Protein AF-A0A350WY41-F1 (afdb_monomer)

Sequence (357 aa):
MHIKSSTLFRHMIQLLTIIFLLLACFCLLILLLPNTQNLSAAIINQIFTLPLLSNLFIATLSLLELYSITKLMTLLFGLILIFLASHFLLTIALEKIPPYKKLMYHGVLNVLLWGCLVIFIPATTYLGYLSSLFMQQAITIQHPNYLDVIDTILVNMSHPKIGATIAFSVMLEDIRQNPEYVAALDDSTIKPYTDTLNKLMSLKKGVLNKEEHYLRNVLNRAPATLDEMLTRLNEGWLLMSPVSAAYHMYGKDGEYNVKFVSTDGHFEAVYNKDGRLVTEEVDAINMATYNFASPYQDKSGHETYDITPYKTWGNTPTASSKSLVETTLNIAKFYGNNEAKARYDELQEVVFSHQKK

Mean predicted aligned error: 14.26 Å

Solvent-accessible surface area (backbone atoms only — not comparable to full-atom values): 19429 Å² total; per-residue (Å²): 142,89,85,67,70,72,61,54,52,51,51,51,52,53,49,53,51,51,52,50,51,49,52,51,51,48,54,52,52,52,72,68,43,89,90,34,82,76,57,53,58,58,53,52,56,54,62,76,64,39,68,67,57,55,51,50,50,49,57,54,52,68,74,48,60,83,80,39,58,66,53,49,49,50,48,52,50,50,51,50,51,51,50,53,52,50,50,52,54,48,54,60,58,42,69,79,45,64,70,82,57,39,56,56,53,51,53,55,52,49,51,53,52,51,51,49,52,66,54,50,59,55,48,56,55,48,50,52,51,49,52,52,53,56,47,58,74,74,56,47,85,86,39,94,58,37,67,59,51,43,52,47,45,34,69,74,32,97,45,57,43,57,15,16,46,50,37,43,51,52,54,51,50,43,42,70,78,35,46,67,60,60,59,66,49,50,78,83,58,42,48,63,52,49,55,51,50,32,52,24,53,66,51,35,72,66,86,78,52,75,71,67,53,48,49,25,59,57,69,34,60,63,59,67,30,46,70,54,41,67,74,42,40,90,76,39,49,38,84,51,54,68,75,79,28,18,77,32,17,66,77,84,68,12,48,41,37,46,29,35,32,29,75,79,33,30,33,27,36,24,23,38,76,86,32,41,47,31,36,66,90,74,37,34,64,34,32,49,44,31,33,68,25,18,67,82,85,32,52,69,46,16,46,61,64,40,48,49,49,30,57,71,48,22,70,36,98,82,25,70,44,69,57,74,69,57,32,55,50,25,42,50,50,25,77,70,31,67,65,42,45,52,53,50,53,54,50,49,53,54,54,54,58,59,75,74,110

Foldseek 3Di:
DDDDPVPVVVVVVVVVVVVVVVVVVVLVVLVPDPPCPPVSVVVVVVVVPDPVVVVVVVVVVVVCPPVPPVVVVVVVVVVVVVLVVVLVVVLVVLVVPDPVVSVVVVVVSVVVVVVVVVVVVVVVVVVVVVVLVVVLVPAALPDPCNVVVLVVLCVPDPQNLVSLVSSLVSLLVRCVVCLVVLLPDDPVSLVSVLVSNLVSLVSNPDADDLSSQLSQLSSADDDFFQVVNLVCLVVFKDWDDLLVLLQQQDDPQSLLKTKIAGNQQFHIFIAGNVRGTDHCVNPQRNHTGGASHHCVPCVPSRCRRPVVSCQVCNNDVPHHRDDPVSSVVSSVVNVVDPVSVVVVVVVVVSSVVVVVD

Radius of gyration: 30.56 Å; Cα contacts (8 Å, |Δi|>4): 336; chains: 1; bounding box: 67×52×93 Å

Structure (mmCIF, N/CA/C/O backbone):
da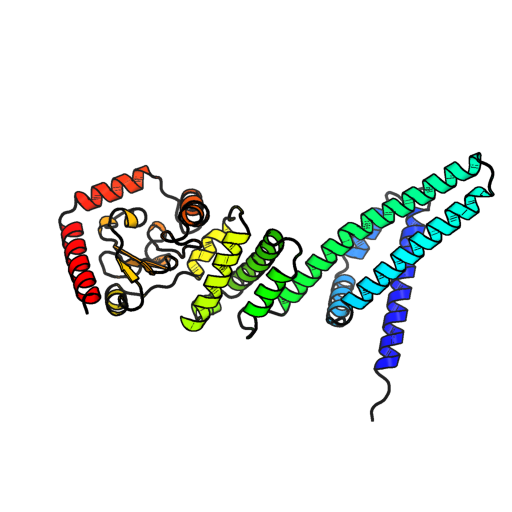ta_AF-A0A350WY41-F1
#
_entry.id   AF-A0A350WY41-F1
#
loop_
_atom_site.group_PDB
_atom_site.id
_atom_site.type_symbol
_atom_site.label_atom_id
_atom_site.label_alt_id
_atom_site.label_comp_id
_atom_site.label_asym_id
_atom_site.label_entity_id
_atom_site.label_seq_id
_atom_site.pdbx_PDB_ins_code
_atom_site.Cartn_x
_atom_site.Cartn_y
_atom_site.Cartn_z
_atom_site.occupancy
_atom_site.B_iso_or_equiv
_atom_site.auth_seq_id
_atom_site.auth_comp_id
_atom_site.auth_asym_id
_atom_site.auth_atom_id
_atom_site.pdbx_PDB_model_num
ATOM 1 N N . MET A 1 1 ? 42.590 -35.658 -20.660 1.00 37.59 1 MET A N 1
ATOM 2 C CA . MET A 1 1 ? 42.435 -35.664 -22.131 1.00 37.59 1 MET A CA 1
ATOM 3 C C . MET A 1 1 ? 41.686 -34.389 -22.521 1.00 37.59 1 MET A C 1
ATOM 5 O O . MET A 1 1 ? 40.469 -34.379 -22.558 1.00 37.59 1 MET A O 1
ATOM 9 N N . HIS A 1 2 ? 42.413 -33.277 -22.671 1.00 45.31 2 HIS A N 1
ATOM 10 C CA . HIS A 1 2 ? 41.875 -31.918 -22.836 1.00 45.31 2 HIS A CA 1
ATOM 11 C C . HIS A 1 2 ? 42.412 -31.319 -24.140 1.00 45.31 2 HIS A C 1
ATOM 13 O O . HIS A 1 2 ? 43.444 -30.663 -24.117 1.00 45.31 2 HIS A O 1
ATOM 19 N N . ILE A 1 3 ? 41.748 -31.549 -25.278 1.00 42.88 3 ILE A N 1
ATOM 20 C CA . ILE A 1 3 ? 41.917 -30.722 -26.488 1.00 42.88 3 ILE A CA 1
ATOM 21 C C . ILE A 1 3 ? 40.586 -30.714 -27.273 1.00 42.88 3 ILE A C 1
ATOM 23 O O . ILE A 1 3 ? 39.998 -31.774 -27.465 1.00 42.88 3 ILE A O 1
ATOM 27 N N . LYS A 1 4 ? 40.199 -29.527 -27.785 1.00 37.78 4 LYS A N 1
ATOM 28 C CA . LYS A 1 4 ? 39.415 -29.242 -29.023 1.00 37.78 4 LYS A CA 1
ATOM 29 C C . LYS A 1 4 ? 38.043 -28.536 -28.941 1.00 37.78 4 LYS A C 1
ATOM 31 O O . LYS A 1 4 ? 37.483 -28.285 -30.004 1.00 37.78 4 LYS A O 1
ATOM 36 N N . SER A 1 5 ? 37.520 -28.090 -27.793 1.00 49.78 5 SER A N 1
ATOM 37 C CA . SER A 1 5 ? 36.237 -27.340 -27.812 1.00 49.78 5 SER A CA 1
ATOM 38 C C . SER A 1 5 ? 36.362 -25.902 -28.354 1.00 49.78 5 SER A C 1
ATOM 40 O O . SER A 1 5 ? 35.476 -25.430 -29.063 1.00 49.78 5 SER A O 1
ATOM 42 N N . SER A 1 6 ? 37.486 -25.211 -28.118 1.00 51.41 6 SER A N 1
ATOM 43 C CA . SER A 1 6 ? 37.628 -23.784 -28.471 1.00 51.41 6 SER A CA 1
ATOM 44 C C . SER A 1 6 ? 37.837 -23.512 -29.965 1.00 51.41 6 SER A C 1
ATOM 46 O O . SER A 1 6 ? 37.481 -22.441 -30.461 1.00 51.41 6 SER A O 1
ATOM 48 N N . THR A 1 7 ? 38.406 -24.469 -30.701 1.00 53.66 7 THR A N 1
ATOM 49 C CA . THR A 1 7 ? 38.596 -24.354 -32.152 1.00 53.66 7 THR A CA 1
ATOM 50 C C . THR A 1 7 ? 37.287 -24.632 -32.878 1.00 53.66 7 THR A C 1
ATOM 52 O O . THR A 1 7 ? 36.913 -23.856 -33.750 1.00 53.66 7 THR A O 1
ATOM 55 N N . LEU A 1 8 ? 36.552 -25.676 -32.480 1.00 49.31 8 LEU A N 1
ATOM 56 C CA . LEU A 1 8 ? 35.248 -26.009 -33.059 1.00 49.31 8 LEU A CA 1
ATOM 57 C C . LEU A 1 8 ? 34.236 -24.870 -32.850 1.00 49.31 8 LEU A C 1
ATOM 59 O O . LEU A 1 8 ? 33.565 -24.461 -33.793 1.00 49.31 8 LEU A O 1
ATOM 63 N N . PHE A 1 9 ? 34.221 -24.281 -31.652 1.00 55.28 9 PHE A N 1
ATOM 64 C CA . PHE A 1 9 ? 33.382 -23.128 -31.323 1.00 55.28 9 PHE A CA 1
ATOM 65 C C . PHE A 1 9 ? 33.689 -21.898 -32.197 1.00 55.28 9 PHE A C 1
ATOM 67 O O . PHE A 1 9 ? 32.780 -21.244 -32.705 1.00 55.28 9 PHE A O 1
ATOM 74 N N . ARG A 1 10 ? 34.975 -21.619 -32.459 1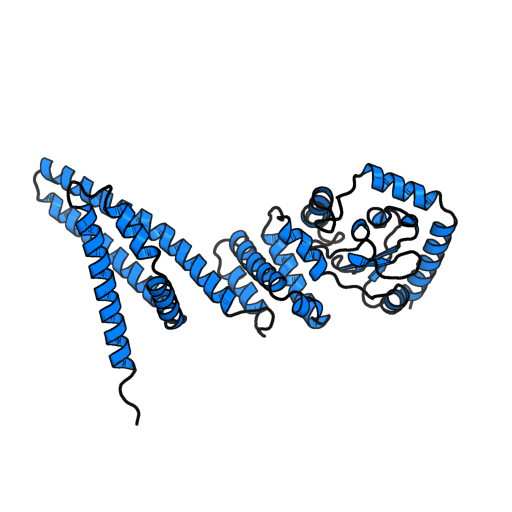.00 56.56 10 ARG A N 1
ATOM 75 C CA . ARG A 1 10 ? 35.394 -20.525 -33.354 1.00 56.56 10 ARG A CA 1
ATOM 76 C C . ARG A 1 10 ? 34.910 -20.724 -34.791 1.00 56.56 10 ARG A C 1
ATOM 78 O O . ARG A 1 10 ? 34.429 -19.772 -35.400 1.00 56.56 10 ARG A O 1
ATOM 85 N N . HIS A 1 11 ? 35.005 -21.949 -35.306 1.00 56.88 11 HIS A N 1
ATOM 86 C CA . HIS A 1 11 ? 34.537 -22.273 -36.655 1.00 56.88 11 HIS A CA 1
ATOM 87 C C . HIS A 1 11 ? 33.007 -22.219 -36.751 1.00 56.88 11 HIS A C 1
ATOM 89 O O . HIS A 1 11 ? 32.487 -21.749 -37.757 1.00 56.88 11 HIS A O 1
ATOM 95 N N . MET A 1 12 ? 32.280 -22.607 -35.695 1.00 56.84 12 MET A N 1
ATOM 96 C CA . MET A 1 12 ? 30.822 -22.447 -35.632 1.00 56.84 12 MET A CA 1
ATOM 97 C C . MET A 1 12 ? 30.391 -20.978 -35.694 1.00 56.84 12 MET A C 1
ATOM 99 O O . MET A 1 12 ? 29.490 -20.646 -36.459 1.00 56.84 12 MET A O 1
ATOM 103 N N . ILE A 1 13 ? 31.052 -20.085 -34.948 1.00 59.22 13 ILE A N 1
ATOM 104 C CA . ILE A 1 13 ? 30.743 -18.646 -34.990 1.00 59.22 13 ILE A CA 1
ATOM 105 C C . ILE A 1 13 ? 31.054 -18.053 -36.367 1.00 59.22 13 ILE A C 1
ATOM 107 O O . ILE A 1 13 ? 30.258 -17.280 -36.903 1.00 59.22 13 ILE A O 1
ATOM 111 N N . GLN A 1 14 ? 32.184 -18.429 -36.970 1.00 63.19 14 GLN A N 1
ATOM 112 C CA . GLN A 1 14 ? 32.525 -17.997 -38.327 1.00 63.19 14 GLN A CA 1
ATOM 113 C C . GLN A 1 14 ? 31.489 -18.481 -39.348 1.00 63.19 14 GLN A C 1
ATOM 115 O O . GLN A 1 14 ? 31.043 -17.693 -40.178 1.00 63.19 14 GLN A O 1
ATOM 120 N N . LEU A 1 15 ? 31.045 -19.736 -39.245 1.00 61.50 15 LEU A N 1
ATOM 121 C CA . LEU A 1 15 ? 30.029 -20.306 -40.125 1.00 61.50 15 LEU A CA 1
ATOM 122 C C . LEU A 1 15 ? 28.677 -19.592 -39.977 1.00 61.50 15 LEU A C 1
ATOM 124 O O . LEU A 1 15 ? 28.080 -19.216 -40.982 1.00 61.50 15 LEU A O 1
ATOM 128 N N . LEU A 1 16 ? 28.226 -19.334 -38.746 1.00 65.06 16 LEU A N 1
ATOM 129 C CA . LEU A 1 16 ? 26.984 -18.597 -38.478 1.00 65.06 16 LEU A CA 1
ATOM 130 C C . LEU A 1 16 ? 27.042 -17.154 -38.999 1.00 65.06 16 LEU A C 1
ATOM 132 O O . LEU A 1 16 ? 26.074 -16.668 -39.577 1.00 65.06 16 LEU A O 1
ATOM 136 N N . THR A 1 17 ? 28.195 -16.494 -38.867 1.00 67.56 17 THR A N 1
ATOM 137 C CA . THR A 1 17 ? 28.412 -15.133 -39.386 1.00 67.56 17 THR A CA 1
ATOM 138 C C . THR A 1 17 ? 28.352 -15.104 -40.915 1.00 67.56 17 THR A C 1
ATOM 140 O O . THR A 1 17 ? 27.724 -14.218 -41.492 1.00 67.56 17 THR A O 1
ATOM 143 N N . ILE A 1 18 ? 28.954 -16.096 -41.582 1.00 70.25 18 ILE A N 1
ATOM 144 C CA . ILE A 1 18 ? 28.893 -16.247 -43.042 1.00 70.25 18 ILE A CA 1
ATOM 145 C C . ILE A 1 18 ? 27.453 -16.509 -43.493 1.00 70.25 18 ILE A C 1
ATOM 147 O O . ILE A 1 18 ? 26.991 -15.865 -44.429 1.00 70.25 18 ILE A O 1
ATOM 151 N N . ILE A 1 19 ? 26.719 -17.392 -42.808 1.00 70.69 19 ILE A N 1
ATOM 152 C CA . ILE A 1 19 ? 25.307 -17.678 -43.110 1.00 70.69 19 ILE A CA 1
ATOM 153 C C . ILE A 1 19 ? 24.461 -16.404 -42.993 1.00 70.69 19 ILE A C 1
ATOM 155 O O . ILE A 1 19 ? 23.664 -16.118 -43.884 1.00 70.69 19 ILE A O 1
ATOM 159 N N . PHE A 1 20 ? 24.674 -15.601 -41.948 1.00 71.88 20 PHE A N 1
ATOM 160 C CA . PHE A 1 20 ? 23.935 -14.356 -41.737 1.00 71.88 20 PHE A CA 1
ATOM 161 C C . PHE A 1 20 ? 24.254 -13.294 -42.800 1.00 71.88 20 PHE A C 1
ATOM 163 O O . PHE A 1 20 ? 23.347 -12.646 -43.319 1.00 71.88 20 PHE A O 1
ATOM 170 N N . LEU A 1 21 ? 25.528 -13.155 -43.187 1.00 71.25 21 LEU A N 1
ATOM 171 C CA . LEU A 1 21 ? 25.949 -12.272 -44.281 1.00 71.25 21 LEU A CA 1
ATOM 172 C C . LEU A 1 21 ? 25.383 -12.722 -45.632 1.00 71.25 21 LEU A C 1
ATOM 174 O O . LEU A 1 21 ? 24.944 -11.885 -46.415 1.00 71.25 21 LEU A O 1
ATOM 178 N N . LEU A 1 22 ? 25.342 -14.030 -45.899 1.00 68.56 22 LEU A N 1
ATOM 179 C CA . LEU A 1 22 ? 24.747 -14.578 -47.118 1.00 68.56 22 LEU A CA 1
ATOM 180 C C . LEU A 1 22 ? 23.232 -14.349 -47.163 1.00 68.56 22 LEU A C 1
ATOM 182 O O . LEU A 1 22 ? 22.723 -13.955 -48.207 1.00 68.56 22 LEU A O 1
ATOM 186 N N . LEU A 1 23 ? 22.526 -14.514 -46.040 1.00 70.50 23 LEU A N 1
ATOM 187 C CA . LEU A 1 23 ? 21.100 -14.191 -45.913 1.00 70.50 23 LEU A CA 1
ATOM 188 C C . LEU A 1 23 ? 20.833 -12.695 -46.116 1.00 70.50 23 LEU A C 1
ATOM 190 O O . LEU A 1 23 ? 19.924 -12.337 -46.860 1.00 70.50 23 LEU A O 1
ATOM 194 N N . ALA A 1 24 ? 21.650 -11.821 -45.526 1.00 67.44 24 ALA A N 1
ATOM 195 C CA . ALA A 1 24 ? 21.534 -10.376 -45.708 1.00 67.44 24 ALA A CA 1
ATOM 196 C C . ALA A 1 24 ? 21.788 -9.962 -47.166 1.00 67.44 24 ALA A C 1
ATOM 198 O O . ALA A 1 24 ? 20.997 -9.212 -47.737 1.00 67.44 24 ALA A O 1
ATOM 199 N N . CYS A 1 25 ? 22.839 -10.500 -47.796 1.00 69.44 25 CYS A N 1
ATOM 200 C CA . CYS A 1 25 ? 23.128 -10.288 -49.214 1.00 69.44 25 CYS A CA 1
ATOM 201 C C . CYS A 1 25 ? 22.010 -10.823 -50.113 1.00 69.44 25 CYS A C 1
ATOM 203 O O . CYS A 1 25 ? 21.648 -10.158 -51.077 1.00 69.44 25 CYS A O 1
ATOM 205 N N . PHE A 1 26 ? 21.435 -11.986 -49.796 1.00 67.44 26 PHE A N 1
ATOM 206 C CA . PHE A 1 26 ? 20.325 -12.577 -50.543 1.00 67.44 26 PHE A CA 1
ATOM 207 C C . PHE A 1 26 ? 19.048 -11.732 -50.437 1.00 67.44 26 PHE A C 1
ATOM 209 O O . PHE A 1 26 ? 18.421 -11.446 -51.455 1.00 67.44 26 PHE A O 1
ATOM 216 N N . CYS A 1 27 ? 18.709 -11.240 -49.241 1.00 63.53 27 CYS A N 1
ATOM 217 C CA . CYS A 1 27 ? 17.614 -10.289 -49.042 1.00 63.53 27 CYS A CA 1
ATOM 218 C C . CYS A 1 27 ? 17.848 -8.984 -49.818 1.00 63.53 27 CYS A C 1
ATOM 220 O O . CYS A 1 27 ? 16.929 -8.483 -50.463 1.00 63.53 27 CYS A O 1
ATOM 222 N N . LEU A 1 28 ? 19.081 -8.463 -49.816 1.00 65.88 28 LEU A N 1
ATOM 223 C CA . LEU A 1 28 ? 19.445 -7.281 -50.600 1.00 65.88 28 LEU A CA 1
ATOM 224 C C . LEU A 1 28 ? 19.303 -7.540 -52.108 1.00 65.88 28 LEU A C 1
ATOM 226 O O . LEU A 1 28 ? 18.794 -6.691 -52.832 1.00 65.88 28 LEU A O 1
ATOM 230 N N . LEU A 1 29 ? 19.704 -8.726 -52.579 1.00 62.75 29 LEU A N 1
ATOM 231 C CA . LEU A 1 29 ? 19.589 -9.131 -53.980 1.00 62.75 29 LEU A CA 1
ATOM 232 C C . LEU A 1 29 ? 18.120 -9.229 -54.420 1.00 62.75 29 LEU A C 1
ATOM 234 O O . LEU A 1 29 ? 17.776 -8.766 -55.502 1.00 62.75 29 LEU A O 1
ATOM 238 N N . ILE A 1 30 ? 17.246 -9.775 -53.564 1.00 60.31 30 ILE A N 1
ATOM 239 C CA . ILE A 1 30 ? 15.796 -9.855 -53.806 1.00 60.31 30 ILE A CA 1
ATOM 240 C C . ILE A 1 30 ? 15.175 -8.459 -53.924 1.00 60.31 30 ILE A C 1
ATOM 242 O O . ILE A 1 30 ? 14.296 -8.260 -54.762 1.00 60.31 30 ILE A O 1
ATOM 246 N N . LEU A 1 31 ? 15.640 -7.495 -53.122 1.00 54.12 31 LEU A N 1
ATOM 247 C CA . LEU A 1 31 ? 15.176 -6.102 -53.154 1.00 54.12 31 LEU A CA 1
ATOM 248 C C . LEU A 1 31 ? 15.663 -5.324 -54.388 1.00 54.12 31 LEU A C 1
ATOM 250 O O . LEU A 1 31 ? 15.046 -4.328 -54.758 1.00 54.12 31 LEU A O 1
ATOM 254 N N . LEU A 1 32 ? 16.751 -5.770 -55.023 1.00 56.31 32 LEU A N 1
ATOM 255 C CA . LEU A 1 32 ? 17.328 -5.146 -56.218 1.00 56.31 32 LEU A CA 1
ATOM 256 C C . LEU A 1 32 ? 16.749 -5.693 -57.535 1.00 56.31 32 LEU A C 1
ATOM 258 O O . LEU A 1 32 ? 17.031 -5.134 -58.597 1.00 56.31 32 LEU A O 1
ATOM 262 N N . LEU A 1 33 ? 15.938 -6.756 -57.496 1.00 55.38 33 LEU A N 1
ATOM 263 C CA . LEU A 1 33 ? 15.267 -7.287 -58.682 1.00 55.38 33 LEU A CA 1
ATOM 264 C C . LEU A 1 33 ? 14.010 -6.456 -59.017 1.00 55.38 33 LEU A C 1
ATOM 266 O O . LEU A 1 33 ? 13.130 -6.297 -58.167 1.00 55.38 33 LEU A O 1
ATOM 270 N N . PRO A 1 34 ? 13.862 -5.948 -60.254 1.00 39.88 34 PRO A N 1
ATOM 271 C CA . PRO A 1 34 ? 12.640 -5.268 -60.663 1.00 39.88 34 PRO A CA 1
ATOM 272 C C . PRO A 1 34 ? 11.483 -6.284 -60.705 1.00 39.88 34 PRO A C 1
ATOM 274 O O . PRO A 1 34 ? 11.638 -7.342 -61.307 1.00 39.88 34 PRO A O 1
ATOM 277 N N . ASN A 1 35 ? 10.336 -5.946 -60.096 1.00 50.25 35 ASN A N 1
ATOM 278 C CA . ASN A 1 35 ? 9.088 -6.736 -59.947 1.00 50.25 35 ASN A CA 1
ATOM 279 C C . ASN A 1 35 ? 8.907 -7.668 -58.722 1.00 50.25 35 ASN A C 1
ATOM 281 O O . ASN A 1 35 ? 7.959 -8.451 -58.708 1.00 50.25 35 ASN A O 1
ATOM 285 N N . THR A 1 36 ? 9.692 -7.565 -57.643 1.00 45.31 36 THR A N 1
ATOM 286 C CA . THR A 1 36 ? 9.531 -8.452 -56.458 1.00 45.31 36 THR A CA 1
ATOM 287 C C . THR A 1 36 ? 8.853 -7.829 -55.229 1.00 45.31 36 THR A C 1
ATOM 289 O O . THR A 1 36 ? 8.710 -8.520 -54.220 1.00 45.31 36 THR A O 1
ATOM 292 N N . GLN A 1 37 ? 8.376 -6.578 -55.280 1.00 52.53 37 GLN A N 1
ATOM 293 C CA . GLN A 1 37 ? 7.850 -5.874 -54.090 1.00 52.53 37 GLN A CA 1
ATOM 294 C C . GLN A 1 37 ? 6.689 -6.598 -53.374 1.00 52.53 37 GLN A C 1
ATOM 296 O O . GLN A 1 37 ? 6.572 -6.491 -52.158 1.00 52.53 37 GLN A O 1
ATOM 301 N N . ASN A 1 38 ? 5.886 -7.393 -54.092 1.00 51.31 38 ASN A N 1
ATOM 302 C CA . ASN A 1 38 ? 4.806 -8.191 -53.492 1.00 51.31 38 ASN A CA 1
ATOM 303 C C . ASN A 1 38 ? 5.249 -9.602 -53.053 1.00 51.31 38 ASN A C 1
ATOM 305 O O . ASN A 1 38 ? 4.593 -10.219 -52.218 1.00 51.31 38 ASN A O 1
ATOM 309 N N . LEU A 1 39 ? 6.363 -10.118 -53.587 1.00 47.53 39 LEU A N 1
ATOM 310 C CA . LEU A 1 39 ? 6.884 -11.455 -53.276 1.00 47.53 39 LEU A CA 1
ATOM 311 C C . LEU A 1 39 ? 7.808 -11.437 -52.044 1.00 47.53 39 LEU A C 1
ATOM 313 O O . LEU A 1 39 ? 7.845 -12.400 -51.280 1.00 47.53 39 LEU A O 1
ATOM 317 N N . SER A 1 40 ? 8.514 -10.325 -51.807 1.00 54.09 40 SER A N 1
ATOM 318 C CA . SER A 1 40 ? 9.427 -10.162 -50.668 1.00 54.09 40 SER A CA 1
ATOM 319 C C . SER A 1 40 ? 8.697 -10.157 -49.320 1.00 54.09 40 SER A C 1
ATOM 321 O O . SER A 1 40 ? 9.147 -10.816 -48.386 1.00 54.09 40 SER A O 1
ATOM 323 N N . ALA A 1 41 ? 7.537 -9.502 -49.218 1.00 51.50 41 ALA A N 1
ATOM 324 C CA . ALA A 1 41 ? 6.773 -9.421 -47.971 1.00 51.50 41 ALA A CA 1
ATOM 325 C C . ALA A 1 41 ? 6.219 -10.785 -47.508 1.00 51.50 41 ALA A C 1
ATOM 327 O O . ALA A 1 41 ? 6.271 -11.102 -46.321 1.00 51.50 41 ALA A O 1
ATOM 328 N N . ALA A 1 42 ? 5.737 -11.620 -48.436 1.00 51.19 42 ALA A N 1
ATOM 329 C CA . ALA A 1 42 ? 5.176 -12.938 -48.122 1.00 51.19 42 ALA A CA 1
ATOM 330 C C . ALA A 1 42 ? 6.250 -13.954 -47.691 1.00 51.19 42 ALA A C 1
ATOM 332 O O . ALA A 1 42 ? 6.043 -14.717 -46.747 1.00 51.19 42 ALA A O 1
ATOM 333 N N . ILE A 1 43 ? 7.419 -13.925 -48.341 1.00 53.25 43 ILE A N 1
ATOM 334 C CA . ILE A 1 43 ? 8.552 -14.803 -48.015 1.00 53.25 43 ILE A CA 1
ATOM 335 C C . ILE A 1 43 ? 9.180 -14.404 -46.673 1.00 53.25 43 ILE A C 1
ATOM 337 O O . ILE A 1 43 ? 9.470 -15.273 -45.853 1.00 53.25 43 ILE A O 1
ATOM 341 N N . ILE A 1 44 ? 9.325 -13.101 -46.400 1.00 51.66 44 ILE A N 1
ATOM 342 C CA . ILE A 1 44 ? 9.818 -12.605 -45.105 1.00 51.66 44 ILE A CA 1
ATOM 343 C C . ILE A 1 44 ? 8.886 -13.064 -43.971 1.00 51.66 44 ILE A C 1
ATOM 345 O O . ILE A 1 44 ? 9.362 -13.608 -42.977 1.00 51.66 44 ILE A O 1
ATOM 349 N N . ASN A 1 45 ? 7.564 -12.958 -44.137 1.00 49.12 45 ASN A N 1
ATOM 350 C CA . ASN A 1 45 ? 6.615 -13.399 -43.108 1.00 49.12 45 ASN A CA 1
ATOM 351 C C . ASN A 1 45 ? 6.640 -14.921 -42.857 1.00 49.12 45 ASN A C 1
ATOM 353 O O . ASN A 1 45 ? 6.465 -15.357 -41.721 1.00 49.12 45 ASN A O 1
ATOM 357 N N . GLN A 1 46 ? 6.895 -15.748 -43.878 1.00 52.06 46 GLN A N 1
ATOM 358 C CA . GLN A 1 46 ? 7.019 -17.203 -43.703 1.00 52.06 46 GLN A CA 1
ATOM 359 C C . GLN A 1 46 ? 8.342 -17.630 -43.050 1.00 52.06 46 GLN A C 1
ATOM 361 O O . GLN A 1 46 ? 8.364 -18.581 -42.272 1.00 52.06 46 GLN A O 1
ATOM 366 N N . ILE A 1 47 ? 9.444 -16.927 -43.321 1.00 49.91 47 ILE A N 1
ATOM 367 C CA . ILE A 1 47 ? 10.752 -17.246 -42.729 1.00 49.91 47 ILE A CA 1
ATOM 368 C C . ILE A 1 47 ? 10.773 -16.924 -41.225 1.00 49.91 47 ILE A C 1
ATOM 370 O O . ILE A 1 47 ? 11.337 -17.690 -40.445 1.00 49.91 47 ILE A O 1
ATOM 374 N N . PHE A 1 48 ? 10.115 -15.840 -40.798 1.00 46.75 48 PHE A N 1
ATOM 375 C CA . PHE A 1 48 ? 10.069 -15.422 -39.389 1.00 46.75 48 PHE A CA 1
ATOM 376 C C . PHE A 1 48 ? 8.996 -16.126 -38.538 1.00 46.75 48 PHE A C 1
ATOM 378 O O . PHE A 1 48 ? 8.998 -15.970 -37.320 1.00 46.75 48 PHE A O 1
ATOM 385 N N . THR A 1 49 ? 8.108 -16.925 -39.140 1.00 46.34 49 THR A N 1
ATOM 386 C CA . THR A 1 49 ? 7.051 -17.671 -38.422 1.00 46.34 49 THR A CA 1
ATOM 387 C C . THR A 1 49 ? 7.384 -19.148 -38.188 1.00 46.34 49 THR A C 1
ATOM 389 O O . THR A 1 49 ? 6.593 -19.860 -37.573 1.00 46.34 49 THR A O 1
ATOM 392 N N . LEU A 1 50 ? 8.556 -19.626 -38.627 1.00 43.38 50 LEU A N 1
ATOM 393 C CA . LEU A 1 50 ? 8.996 -21.007 -38.416 1.00 43.38 50 LEU A CA 1
ATOM 394 C C . LEU A 1 50 ? 9.494 -21.223 -36.968 1.00 43.38 50 LEU A C 1
ATOM 396 O O . LEU A 1 50 ? 10.556 -20.705 -36.611 1.00 43.38 50 LEU A O 1
ATOM 400 N N . PRO A 1 51 ? 8.819 -22.061 -36.150 1.00 46.28 51 PRO A N 1
ATOM 401 C CA . PRO A 1 51 ? 9.170 -22.287 -34.739 1.00 46.28 51 PRO A CA 1
ATOM 402 C C . PRO A 1 51 ? 10.586 -22.843 -34.530 1.00 46.28 51 PRO A C 1
ATOM 404 O O . PRO A 1 51 ? 11.199 -22.676 -33.480 1.00 46.28 51 PRO A O 1
ATOM 407 N N . LEU A 1 52 ? 11.133 -23.514 -35.546 1.00 40.97 52 LEU A N 1
ATOM 408 C CA . LEU A 1 52 ? 12.480 -24.072 -35.506 1.00 40.97 52 LEU A CA 1
ATOM 409 C C . LEU A 1 52 ? 13.557 -22.976 -35.556 1.00 40.97 52 LEU A C 1
ATOM 411 O O . LEU A 1 52 ? 14.580 -23.102 -34.893 1.00 40.97 52 LEU A O 1
ATOM 415 N N . LEU A 1 53 ? 13.318 -21.887 -36.297 1.00 43.38 53 LEU A N 1
ATOM 416 C CA . LEU A 1 53 ? 14.238 -20.751 -36.404 1.00 43.38 53 LEU A CA 1
ATOM 417 C C . LEU A 1 53 ? 14.200 -19.884 -35.145 1.00 43.38 53 LEU A C 1
ATOM 419 O O . LEU A 1 53 ? 15.259 -19.479 -34.675 1.00 43.38 53 LEU A O 1
ATOM 423 N N . SER A 1 54 ? 13.022 -19.670 -34.549 1.00 46.59 54 SER A N 1
ATOM 424 C CA . SER A 1 54 ? 12.907 -18.966 -33.265 1.00 46.59 54 SER A CA 1
ATOM 425 C C . SER A 1 54 ? 13.563 -19.753 -32.130 1.00 46.59 54 SER A C 1
ATOM 427 O O . SER A 1 54 ? 14.321 -19.181 -31.353 1.00 46.59 54 SER A O 1
ATOM 429 N N . ASN A 1 55 ? 13.362 -21.072 -32.070 1.00 44.00 55 ASN A N 1
ATOM 430 C CA . ASN A 1 55 ? 13.951 -21.911 -31.023 1.00 44.00 55 ASN A CA 1
ATOM 431 C C . ASN A 1 55 ? 15.464 -22.092 -31.203 1.00 44.00 55 ASN A C 1
ATOM 433 O O . ASN A 1 55 ? 16.199 -22.092 -30.219 1.00 44.00 55 ASN A O 1
ATOM 437 N N . LEU A 1 56 ? 15.951 -22.180 -32.447 1.00 44.88 56 LEU A N 1
ATOM 438 C CA . LEU A 1 56 ? 17.385 -22.195 -32.738 1.00 44.88 56 LEU A CA 1
ATOM 439 C C . LEU A 1 56 ? 18.025 -20.839 -32.412 1.00 44.88 56 LEU A C 1
ATOM 441 O O . LEU A 1 56 ? 19.119 -20.807 -31.859 1.00 44.88 56 LEU A O 1
ATOM 445 N N . PHE A 1 57 ? 17.343 -19.724 -32.685 1.00 47.53 57 PHE A N 1
ATOM 446 C CA . PHE A 1 57 ? 17.805 -18.380 -32.337 1.00 47.53 57 PHE A CA 1
ATOM 447 C C . PHE A 1 57 ? 17.881 -18.182 -30.818 1.00 47.53 57 PHE A C 1
ATOM 449 O O . PHE A 1 57 ? 18.910 -17.730 -30.321 1.00 47.53 57 PHE A O 1
ATOM 456 N N . ILE A 1 58 ? 16.855 -18.618 -30.079 1.00 49.44 58 ILE A N 1
ATOM 457 C CA . ILE A 1 58 ? 16.821 -18.600 -28.609 1.00 49.44 58 ILE A CA 1
ATOM 458 C C . ILE A 1 58 ? 17.937 -19.480 -28.030 1.00 49.44 58 ILE A C 1
ATOM 460 O O . ILE A 1 58 ? 18.726 -18.995 -27.228 1.00 49.44 58 ILE A O 1
ATOM 464 N N . ALA A 1 59 ? 18.094 -20.723 -28.497 1.00 45.09 59 ALA A N 1
ATOM 465 C CA . ALA A 1 59 ? 19.156 -21.622 -28.031 1.00 45.09 59 ALA A CA 1
ATOM 466 C C . ALA A 1 59 ? 20.569 -21.093 -28.347 1.00 45.09 59 ALA A C 1
ATOM 468 O O . ALA A 1 59 ? 21.493 -21.258 -27.551 1.00 45.09 59 ALA A O 1
ATOM 469 N N . THR A 1 60 ? 20.739 -20.422 -29.491 1.00 47.69 60 THR A N 1
ATOM 470 C CA . THR A 1 60 ? 22.014 -19.800 -29.876 1.00 47.69 60 THR A CA 1
ATOM 471 C C . THR A 1 60 ? 22.312 -18.571 -29.008 1.00 47.69 60 THR A C 1
ATOM 473 O O . THR A 1 60 ? 23.455 -18.393 -28.600 1.00 47.69 60 THR A O 1
ATOM 476 N N . LEU A 1 61 ? 21.300 -17.764 -28.665 1.00 48.62 61 LEU A N 1
ATOM 477 C CA . LEU A 1 61 ? 21.412 -16.611 -27.759 1.00 48.62 61 LEU A CA 1
ATOM 478 C C . LEU A 1 61 ? 21.696 -17.014 -26.307 1.00 48.62 61 LEU A C 1
ATOM 480 O O . LEU A 1 61 ? 22.525 -16.379 -25.663 1.00 48.62 61 LEU A O 1
ATOM 484 N N . SER A 1 62 ? 21.089 -18.096 -25.813 1.00 48.56 62 SER A N 1
ATOM 485 C CA . SER A 1 62 ? 21.366 -18.640 -24.476 1.00 48.56 62 SER A CA 1
ATOM 486 C C . SER A 1 62 ? 22.793 -19.192 -24.342 1.00 48.56 62 SER A C 1
ATOM 488 O O . SER A 1 62 ? 23.383 -19.119 -23.273 1.00 48.56 62 SER A O 1
ATOM 490 N N . LEU A 1 63 ? 23.388 -19.689 -25.434 1.00 44.22 63 LEU A N 1
ATOM 491 C CA . LEU A 1 63 ? 24.802 -20.102 -25.498 1.00 44.22 63 LEU A CA 1
ATOM 492 C C . LEU A 1 63 ? 25.788 -18.916 -25.587 1.00 44.22 63 LEU A C 1
ATOM 494 O O . LEU A 1 63 ? 27.001 -19.105 -25.481 1.00 44.22 63 LEU A O 1
ATOM 498 N N . LEU A 1 64 ? 25.280 -17.700 -25.795 1.00 46.59 64 LEU A N 1
ATOM 499 C CA . LEU A 1 64 ? 26.016 -16.446 -25.969 1.00 46.59 64 LEU A CA 1
ATOM 500 C C . LEU A 1 64 ? 25.987 -15.599 -24.676 1.00 46.59 64 LEU A C 1
ATOM 502 O O . LEU A 1 64 ? 25.881 -14.376 -24.751 1.00 46.59 64 LEU A O 1
ATOM 506 N N . GLU A 1 65 ? 26.102 -16.218 -23.494 1.00 49.25 65 GLU A N 1
ATOM 507 C CA . GLU A 1 65 ? 26.202 -15.517 -22.199 1.00 49.25 65 GLU A CA 1
ATOM 508 C C . GLU A 1 65 ? 27.207 -14.349 -22.232 1.00 49.25 65 GLU A C 1
ATOM 510 O O . GLU A 1 65 ? 28.264 -14.464 -22.858 1.00 49.25 65 GLU A O 1
ATOM 515 N N . LEU A 1 66 ? 26.831 -13.250 -21.550 1.00 45.09 66 LEU A N 1
ATOM 516 C CA . LEU A 1 66 ? 27.463 -11.955 -21.181 1.00 45.09 66 LEU A CA 1
ATOM 517 C C . LEU A 1 66 ? 28.804 -11.505 -21.810 1.00 45.09 66 LEU A C 1
ATOM 519 O O . LEU A 1 66 ? 29.031 -10.315 -22.016 1.00 45.09 66 LEU A O 1
ATOM 523 N N . TYR A 1 67 ? 29.699 -12.420 -22.152 1.00 43.03 67 TYR A N 1
ATOM 524 C CA . TYR A 1 67 ? 30.989 -12.201 -22.802 1.00 43.03 67 TYR A CA 1
ATOM 525 C C . TYR A 1 67 ? 30.885 -11.717 -24.263 1.00 43.03 67 TYR A C 1
ATOM 527 O O . TYR A 1 67 ? 31.891 -11.343 -24.880 1.00 43.03 67 TYR A O 1
ATOM 535 N N . SER A 1 68 ? 29.680 -11.735 -24.840 1.00 57.66 68 SER A N 1
ATOM 536 C CA . SER A 1 68 ? 29.450 -11.512 -26.267 1.00 57.66 68 SER A CA 1
ATOM 537 C C . SER A 1 68 ? 28.816 -10.171 -26.618 1.00 57.66 68 SER A C 1
ATOM 539 O O . SER A 1 68 ? 29.109 -9.666 -27.696 1.00 57.66 68 SER A O 1
ATOM 541 N N . ILE A 1 69 ? 28.024 -9.549 -25.738 1.00 55.03 69 ILE A N 1
ATOM 542 C CA . ILE A 1 69 ? 27.316 -8.302 -26.076 1.00 55.03 69 ILE A CA 1
ATOM 543 C C . ILE A 1 69 ? 28.320 -7.171 -26.294 1.00 55.03 69 ILE A C 1
ATOM 545 O O . ILE A 1 69 ? 28.259 -6.495 -27.313 1.00 55.03 69 ILE A O 1
ATOM 549 N N . THR A 1 70 ? 29.324 -7.019 -25.428 1.00 52.62 70 THR A N 1
ATOM 550 C CA . THR A 1 70 ? 30.372 -5.998 -25.604 1.00 52.62 70 THR A CA 1
ATOM 551 C C . THR A 1 70 ? 31.193 -6.235 -26.872 1.00 52.62 70 THR A C 1
ATOM 553 O O . THR A 1 70 ? 31.537 -5.287 -27.576 1.00 52.62 70 THR A O 1
ATOM 556 N N . LYS A 1 71 ? 31.476 -7.498 -27.219 1.00 60.28 71 LYS A N 1
ATOM 557 C CA . LYS A 1 71 ? 32.184 -7.854 -28.461 1.00 60.28 71 LYS A CA 1
ATOM 558 C C . LYS A 1 71 ? 31.317 -7.661 -29.698 1.00 60.28 71 LYS A C 1
ATOM 560 O O . LYS A 1 71 ? 31.832 -7.209 -30.712 1.00 60.28 71 LYS A O 1
ATOM 565 N N . LEU A 1 72 ? 30.022 -7.947 -29.610 1.00 65.94 72 LEU A N 1
ATOM 566 C CA . LEU A 1 72 ? 29.045 -7.703 -30.662 1.00 65.94 72 LEU A CA 1
ATOM 567 C C . LEU A 1 72 ? 28.853 -6.201 -30.873 1.00 65.94 72 LEU A C 1
ATOM 569 O O . LEU A 1 72 ? 28.868 -5.752 -32.009 1.00 65.94 72 LEU A O 1
ATOM 573 N N . MET A 1 73 ? 28.772 -5.412 -29.800 1.00 63.78 73 MET A N 1
ATOM 574 C CA . MET A 1 73 ? 28.731 -3.950 -29.862 1.00 63.78 73 MET A CA 1
ATOM 575 C C . MET A 1 73 ? 30.024 -3.381 -30.441 1.00 63.78 73 MET A C 1
ATOM 577 O O . MET A 1 73 ? 29.972 -2.505 -31.294 1.00 63.78 73 MET A O 1
ATOM 581 N N . THR A 1 74 ? 31.183 -3.920 -30.055 1.00 68.00 74 THR A N 1
ATOM 582 C CA . THR A 1 74 ? 32.483 -3.516 -30.613 1.00 68.00 74 THR A CA 1
ATOM 583 C C . THR A 1 74 ? 32.592 -3.890 -32.090 1.00 68.00 74 THR A C 1
ATOM 585 O O . THR A 1 74 ? 33.105 -3.111 -32.887 1.00 68.00 74 THR A O 1
ATOM 588 N N . LEU A 1 75 ? 32.069 -5.054 -32.482 1.00 71.12 75 LEU A N 1
ATOM 589 C CA . LEU A 1 75 ? 32.009 -5.489 -33.873 1.00 71.12 75 LEU A CA 1
ATOM 590 C C . LEU A 1 75 ? 31.064 -4.601 -34.688 1.00 71.12 75 LEU A C 1
ATOM 592 O O . LEU A 1 75 ? 31.454 -4.132 -35.750 1.00 71.12 75 LEU A O 1
ATOM 596 N N . LEU A 1 76 ? 29.857 -4.325 -34.189 1.00 69.38 76 LEU A N 1
ATOM 597 C CA . LEU A 1 76 ? 28.883 -3.447 -34.843 1.00 69.38 76 LEU A CA 1
ATOM 598 C C . LEU A 1 76 ? 29.423 -2.018 -34.958 1.00 69.38 76 LEU A C 1
ATOM 600 O O . LEU A 1 76 ? 29.326 -1.418 -36.023 1.00 69.38 76 LEU A O 1
ATOM 604 N N . PHE A 1 77 ? 30.071 -1.501 -33.913 1.00 72.00 77 PHE A N 1
ATOM 605 C CA . PHE A 1 77 ? 30.745 -0.206 -33.945 1.00 72.00 77 PHE A CA 1
ATOM 606 C C . PHE A 1 77 ? 31.900 -0.194 -34.954 1.00 72.00 77 PHE A C 1
ATOM 608 O O . PHE A 1 77 ? 32.012 0.731 -35.754 1.00 72.00 77 PHE A O 1
ATOM 615 N N . GLY A 1 78 ? 32.709 -1.256 -34.993 1.00 72.50 78 GLY A N 1
ATOM 616 C CA . GLY A 1 78 ? 33.756 -1.440 -35.996 1.00 72.50 78 GLY A CA 1
ATOM 617 C C . GLY A 1 78 ? 33.205 -1.467 -37.424 1.00 72.50 78 GLY A C 1
ATOM 618 O O . GLY A 1 78 ? 33.755 -0.811 -38.303 1.00 72.50 78 GLY A O 1
ATOM 619 N N . LEU A 1 79 ? 32.083 -2.152 -37.655 1.00 75.38 79 LEU A N 1
ATOM 620 C CA . LEU A 1 79 ? 31.405 -2.189 -38.953 1.00 75.38 79 LEU A CA 1
ATOM 621 C C . LEU A 1 79 ? 30.851 -0.814 -39.352 1.00 75.38 79 LEU A C 1
ATOM 623 O O . LEU A 1 79 ? 30.987 -0.428 -40.511 1.00 75.38 79 LEU A O 1
ATOM 627 N N . ILE A 1 80 ? 30.302 -0.044 -38.405 1.00 73.69 80 ILE A N 1
ATOM 628 C CA . ILE A 1 80 ? 29.865 1.342 -38.640 1.00 73.69 80 ILE A CA 1
ATOM 629 C C . ILE A 1 80 ? 31.060 2.218 -39.029 1.00 73.69 80 ILE A C 1
ATOM 631 O O . ILE A 1 80 ? 30.980 2.955 -40.010 1.00 73.69 80 ILE A O 1
ATOM 635 N N . LEU A 1 81 ? 32.186 2.114 -38.319 1.00 74.94 81 LEU A N 1
ATOM 636 C CA . LEU A 1 81 ? 33.396 2.872 -38.646 1.00 74.94 81 LEU A CA 1
ATOM 637 C C . LEU A 1 81 ? 33.957 2.500 -40.022 1.00 74.94 81 LEU A C 1
ATOM 639 O O . LEU A 1 81 ? 34.321 3.389 -40.789 1.00 74.94 81 LEU A O 1
ATOM 643 N N . ILE A 1 82 ? 33.982 1.210 -40.367 1.00 74.44 82 ILE A N 1
ATOM 644 C CA . ILE A 1 82 ? 34.395 0.739 -41.697 1.00 74.44 82 ILE A CA 1
ATOM 645 C C . ILE A 1 82 ? 33.458 1.290 -42.774 1.00 74.44 82 ILE A C 1
ATOM 647 O O . ILE A 1 82 ? 33.926 1.738 -43.822 1.00 74.44 82 ILE A O 1
ATOM 651 N N . PHE A 1 83 ? 32.148 1.303 -42.524 1.00 74.81 83 PHE A N 1
ATOM 652 C CA . PHE A 1 83 ? 31.165 1.849 -43.455 1.00 74.81 83 PHE A CA 1
ATOM 653 C C . PHE A 1 83 ? 31.345 3.361 -43.652 1.00 74.81 83 PHE A C 1
ATOM 655 O O . PHE A 1 83 ? 31.398 3.823 -44.790 1.00 74.81 83 PHE A O 1
ATOM 662 N N . LEU A 1 84 ? 31.524 4.126 -42.570 1.00 76.19 84 LEU A N 1
ATOM 663 C CA . LEU A 1 84 ? 31.780 5.570 -42.623 1.00 76.19 84 LEU A CA 1
ATOM 664 C C . LEU A 1 84 ? 33.105 5.895 -43.327 1.00 76.19 84 LEU A C 1
ATOM 666 O O . LEU A 1 84 ? 33.153 6.795 -44.165 1.00 76.19 84 LEU A O 1
ATOM 670 N N . ALA A 1 85 ? 34.167 5.135 -43.052 1.00 73.62 85 ALA A N 1
ATOM 671 C CA . ALA A 1 85 ? 35.451 5.287 -43.732 1.00 73.62 85 ALA A CA 1
ATOM 672 C C . ALA A 1 85 ? 35.339 4.968 -45.232 1.00 73.62 85 ALA A C 1
ATOM 674 O O . ALA A 1 85 ? 35.851 5.712 -46.068 1.00 73.62 85 ALA A O 1
ATOM 675 N N . SER A 1 86 ? 34.611 3.906 -45.586 1.00 73.44 86 SER A N 1
ATOM 676 C CA . SER A 1 86 ? 34.354 3.533 -46.983 1.00 73.44 86 SER A CA 1
ATOM 677 C C . SER A 1 86 ? 33.521 4.595 -47.705 1.00 73.44 86 SER A C 1
ATOM 679 O O . SER A 1 86 ? 33.819 4.938 -48.847 1.00 73.44 86 SER A O 1
ATOM 681 N N . HIS A 1 87 ? 32.525 5.174 -47.029 1.00 76.56 87 HIS A N 1
ATOM 682 C CA . HIS A 1 87 ? 31.723 6.289 -47.531 1.00 76.56 87 HIS A CA 1
ATOM 683 C C . HIS A 1 87 ? 32.580 7.535 -47.795 1.00 76.56 87 HIS A C 1
ATOM 685 O O . HIS A 1 87 ? 32.456 8.170 -48.845 1.00 76.56 87 HIS A O 1
ATOM 691 N N . PHE A 1 88 ? 33.479 7.870 -46.868 1.00 78.12 88 PHE A N 1
ATOM 692 C CA . PHE A 1 88 ? 34.394 9.000 -47.001 1.00 78.12 88 PHE A CA 1
ATOM 693 C C . PHE A 1 88 ? 35.371 8.812 -48.171 1.00 78.12 88 PHE A C 1
ATOM 695 O O . PHE A 1 88 ? 35.494 9.689 -49.026 1.00 78.12 88 PHE A O 1
ATOM 702 N N . LEU A 1 89 ? 36.004 7.639 -48.272 1.00 75.44 89 LEU A N 1
ATOM 703 C CA . LEU A 1 89 ? 36.909 7.309 -49.377 1.00 75.44 89 LEU A CA 1
ATOM 704 C C . LEU A 1 89 ? 36.191 7.307 -50.730 1.00 75.44 89 LEU A C 1
ATOM 706 O O . LEU A 1 89 ? 36.726 7.818 -51.715 1.00 75.44 89 LEU A O 1
ATOM 710 N N . LEU A 1 90 ? 34.965 6.780 -50.779 1.00 74.69 90 LEU A N 1
ATOM 711 C CA . LEU A 1 90 ? 34.145 6.816 -51.983 1.00 74.69 90 LEU A CA 1
ATOM 712 C C . LEU A 1 90 ? 33.795 8.258 -52.364 1.00 74.69 90 LEU A C 1
ATOM 714 O O . LEU A 1 90 ? 33.898 8.611 -53.531 1.00 74.69 90 LEU A O 1
ATOM 718 N N . THR A 1 91 ? 33.467 9.114 -51.396 1.00 76.12 91 THR A N 1
ATOM 719 C CA . THR A 1 91 ? 33.196 10.540 -51.637 1.00 76.12 91 THR A CA 1
ATOM 720 C C . THR A 1 91 ? 34.394 11.249 -52.274 1.00 76.12 91 THR A C 1
ATOM 722 O O . THR A 1 91 ? 34.214 11.957 -53.264 1.00 76.12 91 THR A O 1
ATOM 725 N N . ILE A 1 92 ? 35.613 10.992 -51.786 1.00 78.44 92 ILE A N 1
ATOM 726 C CA . ILE A 1 92 ? 36.857 11.511 -52.384 1.00 78.44 92 ILE A CA 1
ATOM 727 C C . ILE A 1 92 ? 37.051 10.971 -53.807 1.00 78.44 92 ILE A C 1
ATOM 729 O O . ILE A 1 92 ? 37.384 11.716 -54.728 1.00 78.44 92 ILE A O 1
ATOM 733 N N . ALA A 1 93 ? 36.826 9.673 -54.023 1.00 74.31 93 ALA A N 1
ATOM 734 C CA . ALA A 1 93 ? 36.957 9.067 -55.347 1.00 74.31 93 ALA A CA 1
ATOM 735 C C . ALA A 1 93 ? 35.954 9.653 -56.359 1.00 74.31 93 ALA A C 1
ATOM 737 O O . ALA A 1 93 ? 36.298 9.863 -57.525 1.00 74.31 93 ALA A O 1
ATOM 738 N N . LEU A 1 94 ? 34.738 9.976 -55.909 1.00 76.12 94 LEU A N 1
ATOM 739 C CA . LEU A 1 94 ? 33.691 10.597 -56.721 1.00 76.12 94 LEU A CA 1
ATOM 740 C C . LEU A 1 94 ? 34.025 12.039 -57.139 1.00 76.12 94 LEU A C 1
ATOM 742 O O . LEU A 1 94 ? 33.426 12.536 -58.092 1.00 76.12 94 LEU A O 1
ATOM 746 N N . GLU A 1 95 ? 34.991 12.713 -56.503 1.00 82.06 95 GLU A N 1
ATOM 747 C CA . GLU A 1 95 ? 35.457 14.037 -56.949 1.00 82.06 95 GLU A CA 1
ATOM 748 C C . GLU A 1 95 ? 36.184 14.002 -58.295 1.00 82.06 95 GLU A C 1
ATOM 750 O O . GLU A 1 95 ? 36.225 15.008 -58.997 1.00 82.06 95 GLU A O 1
ATOM 755 N N . LYS A 1 96 ? 36.707 12.837 -58.693 1.00 84.25 96 LYS A N 1
ATOM 756 C CA . LYS A 1 96 ? 37.396 12.648 -59.978 1.00 84.25 96 LYS A CA 1
ATOM 757 C C . LYS A 1 96 ? 36.448 12.327 -61.137 1.00 84.25 96 LYS A C 1
ATOM 759 O O . LYS A 1 96 ? 36.904 12.111 -62.258 1.00 84.25 96 LYS A O 1
ATOM 764 N N . ILE A 1 97 ? 35.142 12.256 -60.881 1.00 82.19 97 ILE A N 1
ATOM 765 C CA . ILE A 1 97 ? 34.129 11.852 -61.861 1.00 82.19 97 ILE A CA 1
ATOM 766 C C . ILE A 1 97 ? 33.350 13.087 -62.353 1.00 82.19 97 ILE A C 1
ATOM 768 O O . ILE A 1 97 ? 33.099 14.002 -61.567 1.00 82.19 97 ILE A O 1
ATOM 772 N N . PRO A 1 98 ? 32.917 13.129 -63.633 1.00 85.19 98 PRO A N 1
ATOM 773 C CA . PRO A 1 98 ? 32.104 14.221 -64.155 1.00 85.19 98 PRO A CA 1
ATOM 774 C C . PRO A 1 98 ? 30.850 14.528 -63.308 1.00 85.19 98 PRO A C 1
ATOM 776 O O . PRO A 1 98 ? 30.185 13.593 -62.839 1.00 85.19 98 PRO A O 1
ATOM 779 N N . PRO A 1 99 ? 30.457 15.813 -63.178 1.00 79.75 99 PRO A N 1
ATOM 780 C CA . PRO A 1 99 ? 29.426 16.265 -62.236 1.00 79.75 99 PRO A CA 1
ATOM 781 C C . PRO A 1 99 ? 28.084 15.531 -62.344 1.00 79.75 99 PRO A C 1
ATOM 783 O O . PRO A 1 99 ? 27.451 15.232 -61.332 1.00 79.75 99 PRO A O 1
ATOM 786 N N . TYR A 1 100 ? 27.667 15.178 -63.563 1.00 75.19 100 TYR A N 1
ATOM 787 C CA . TYR A 1 100 ? 26.378 14.527 -63.810 1.00 75.19 100 TYR A CA 1
ATOM 788 C C . TYR A 1 100 ? 26.297 13.094 -63.253 1.00 75.19 100 TYR A C 1
ATOM 790 O O . TYR A 1 100 ? 25.212 12.636 -62.907 1.00 75.19 100 TYR A O 1
ATOM 798 N N . LYS A 1 101 ? 27.428 12.387 -63.107 1.00 71.31 101 LYS A N 1
ATOM 799 C CA . LYS A 1 101 ? 27.465 11.064 -62.456 1.00 71.31 101 LYS A CA 1
ATOM 800 C C . LYS A 1 101 ? 27.555 11.193 -60.935 1.00 71.31 101 LYS A C 1
ATOM 802 O O . LYS A 1 101 ? 26.973 10.378 -60.225 1.00 71.31 101 LYS A O 1
ATOM 807 N N . LYS A 1 102 ? 28.224 12.238 -60.433 1.00 76.94 102 LYS A N 1
ATOM 808 C CA . LYS A 1 102 ? 28.411 12.500 -58.996 1.00 76.94 102 LYS A CA 1
ATOM 809 C C . LYS A 1 102 ? 27.070 12.589 -58.251 1.00 76.94 102 LYS A C 1
ATOM 811 O O . LYS A 1 102 ? 26.923 11.996 -57.186 1.00 76.94 102 LYS A O 1
ATOM 816 N N . LEU A 1 103 ? 26.069 13.239 -58.851 1.00 71.50 103 LEU A N 1
ATOM 817 C CA . LEU A 1 103 ? 24.729 13.378 -58.266 1.00 71.50 103 LEU A CA 1
ATOM 818 C C . LEU A 1 103 ? 24.015 12.027 -58.069 1.00 71.50 103 LEU A C 1
ATOM 820 O O . LEU A 1 103 ? 23.429 11.788 -57.015 1.00 71.50 103 LEU A O 1
ATOM 824 N N . MET A 1 104 ? 24.111 11.123 -59.049 1.00 72.94 104 MET A N 1
ATOM 825 C CA . MET A 1 104 ? 23.497 9.792 -58.975 1.00 72.94 104 MET A CA 1
ATOM 826 C C . MET A 1 104 ? 24.138 8.941 -57.869 1.00 72.94 104 MET A C 1
ATOM 828 O O . MET A 1 104 ? 23.430 8.322 -57.076 1.00 72.94 104 MET A O 1
ATOM 832 N N . TYR A 1 105 ? 25.470 8.961 -57.765 1.00 74.94 105 TYR A N 1
ATOM 833 C CA . TYR A 1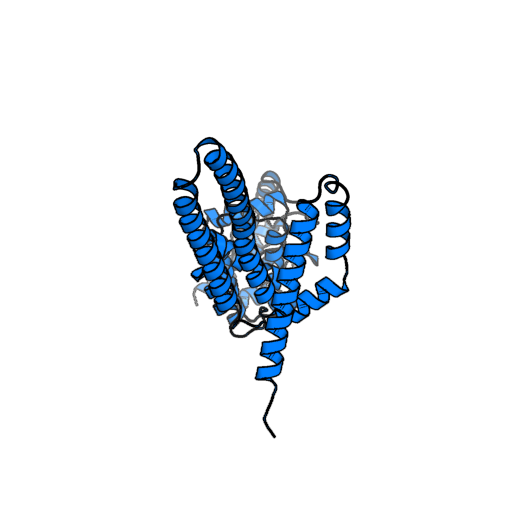 105 ? 26.183 8.211 -56.730 1.00 74.94 105 TYR A CA 1
ATOM 834 C C . TYR A 1 105 ? 25.937 8.764 -55.322 1.00 74.94 105 TYR A C 1
ATOM 836 O O . TYR A 1 105 ? 25.750 7.974 -54.400 1.00 74.94 105 TYR A O 1
ATOM 844 N N . HIS A 1 106 ? 25.851 10.088 -55.143 1.00 74.00 106 HIS A N 1
ATOM 845 C CA . HIS A 1 106 ? 25.485 10.668 -53.846 1.00 74.00 106 HIS A CA 1
ATOM 846 C C . HIS A 1 106 ? 24.068 10.286 -53.409 1.00 74.00 106 HIS A C 1
ATOM 848 O O . HIS A 1 106 ? 23.859 10.008 -52.230 1.00 74.00 106 HIS A O 1
ATOM 854 N N . GLY A 1 107 ? 23.110 10.221 -54.338 1.00 71.12 107 GLY A N 1
ATOM 855 C CA . GLY A 1 107 ? 21.748 9.776 -54.037 1.00 71.12 107 GLY A CA 1
ATOM 856 C C . GLY A 1 107 ? 21.714 8.348 -53.488 1.00 71.12 107 GLY A C 1
ATOM 857 O O . GLY A 1 107 ? 21.187 8.115 -52.403 1.00 71.12 107 GLY A O 1
ATOM 858 N N . VAL A 1 108 ? 22.350 7.405 -54.190 1.00 72.56 108 VAL A N 1
ATOM 859 C CA . VAL A 1 108 ? 22.428 5.996 -53.762 1.00 72.56 108 VAL A CA 1
ATOM 860 C C . VAL A 1 108 ? 23.151 5.864 -52.421 1.00 72.56 108 VAL A C 1
ATOM 862 O O . VAL A 1 108 ? 22.698 5.150 -51.529 1.00 72.56 108 VAL A O 1
ATOM 865 N N . LEU A 1 109 ? 24.257 6.586 -52.251 1.00 72.38 109 LEU A N 1
ATOM 866 C CA . LEU A 1 109 ? 25.079 6.495 -51.053 1.00 72.38 109 LEU A CA 1
ATOM 867 C C . LEU A 1 109 ? 24.375 7.068 -49.811 1.00 72.38 109 LEU A C 1
ATOM 869 O O . LEU A 1 109 ? 24.479 6.495 -48.727 1.00 72.38 109 LEU A O 1
ATOM 873 N N . ASN A 1 110 ? 23.608 8.149 -49.974 1.00 71.75 110 ASN A N 1
ATOM 874 C CA . ASN A 1 110 ? 22.785 8.711 -48.906 1.00 71.75 110 ASN A CA 1
ATOM 875 C C . ASN A 1 110 ? 21.625 7.785 -48.532 1.00 71.75 110 ASN A C 1
ATOM 877 O O . ASN A 1 110 ? 21.362 7.613 -47.347 1.00 71.75 110 ASN A O 1
ATOM 881 N N . VAL A 1 111 ? 20.966 7.145 -49.504 1.00 70.25 111 VAL A N 1
ATOM 882 C CA . VAL A 1 111 ? 19.901 6.165 -49.223 1.00 70.25 111 VAL A CA 1
ATOM 883 C C . VAL A 1 111 ? 20.446 4.970 -48.439 1.00 70.25 111 VAL A C 1
ATOM 885 O O . VAL A 1 111 ? 19.817 4.542 -47.475 1.00 70.25 111 VAL A O 1
ATOM 888 N N . LEU A 1 112 ? 21.634 4.469 -48.786 1.00 70.81 112 LEU A N 1
ATOM 889 C CA . LEU A 1 112 ? 22.282 3.384 -48.042 1.00 70.81 112 LEU A CA 1
ATOM 890 C C . LEU A 1 112 ? 22.682 3.814 -46.623 1.00 70.81 112 LEU A C 1
ATOM 892 O O . LEU A 1 112 ? 22.449 3.070 -45.675 1.00 70.81 112 LEU A O 1
ATOM 896 N N . LEU A 1 113 ? 23.233 5.021 -46.455 1.00 71.69 113 LEU A N 1
ATOM 897 C CA . LEU A 1 113 ? 23.593 5.560 -45.140 1.00 71.69 113 LEU A CA 1
ATOM 898 C C . LEU A 1 113 ? 22.358 5.745 -44.245 1.00 71.69 113 LEU A C 1
ATOM 900 O O . LEU A 1 113 ? 22.364 5.309 -43.095 1.00 71.69 113 LEU A O 1
ATOM 904 N N . TRP A 1 114 ? 21.288 6.338 -44.778 1.00 67.38 114 TRP A N 1
ATOM 905 C CA . TRP A 1 114 ? 20.027 6.506 -44.057 1.00 67.38 114 TRP A CA 1
ATOM 906 C C . TRP A 1 114 ? 19.354 5.168 -43.757 1.00 67.38 114 TRP A C 1
ATOM 908 O O . TRP A 1 114 ? 18.887 4.977 -42.641 1.00 67.38 114 TRP A O 1
ATOM 918 N N . GLY A 1 115 ? 19.368 4.215 -44.693 1.00 68.75 115 GLY A N 1
ATOM 919 C CA . GLY A 1 115 ? 18.873 2.857 -44.465 1.00 68.75 115 GLY A CA 1
ATOM 920 C C . GLY A 1 115 ? 19.611 2.156 -43.322 1.00 68.75 115 GLY A C 1
ATOM 921 O O . GLY A 1 115 ? 18.974 1.600 -42.431 1.00 68.75 115 GLY A O 1
ATOM 922 N N . CYS A 1 116 ? 20.943 2.257 -43.279 1.00 65.75 116 CYS A N 1
ATOM 923 C CA . CYS A 1 116 ? 21.736 1.746 -42.163 1.00 65.75 116 CYS A CA 1
ATOM 924 C C . CYS A 1 116 ? 21.371 2.450 -40.847 1.00 65.75 116 CYS A C 1
ATOM 926 O O . CYS A 1 116 ? 21.072 1.783 -39.864 1.00 65.75 116 CYS A O 1
ATOM 928 N N . LEU A 1 117 ? 21.318 3.782 -40.804 1.00 62.97 117 LEU A N 1
ATOM 929 C CA . LEU A 1 117 ? 20.984 4.508 -39.571 1.00 62.97 117 LEU A CA 1
ATOM 930 C C . LEU A 1 117 ? 19.575 4.173 -39.049 1.00 62.97 117 LEU A C 1
ATOM 932 O O . LEU A 1 117 ? 19.402 3.963 -37.849 1.00 62.97 117 LEU A O 1
ATOM 936 N N . VAL A 1 118 ? 18.592 4.048 -39.944 1.00 61.72 118 VAL A N 1
ATOM 937 C CA . VAL A 1 118 ? 17.202 3.697 -39.608 1.00 61.72 118 VAL A CA 1
ATOM 938 C C . VAL A 1 118 ? 17.072 2.257 -39.105 1.00 61.72 118 VAL A C 1
ATOM 940 O O . VAL A 1 118 ? 16.197 1.991 -38.292 1.00 61.72 118 VAL A O 1
ATOM 943 N N . ILE A 1 119 ? 17.941 1.333 -39.524 1.00 61.41 119 ILE A N 1
ATOM 944 C CA . ILE A 1 119 ? 17.947 -0.057 -39.032 1.00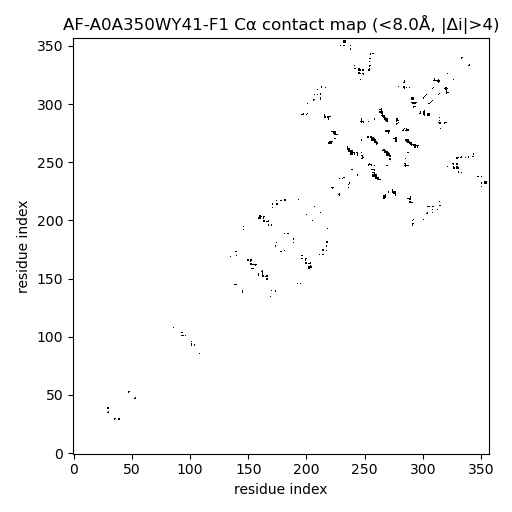 61.41 119 ILE A CA 1
ATOM 945 C C . ILE A 1 119 ? 18.735 -0.188 -37.718 1.00 61.41 119 ILE A C 1
ATOM 947 O O . ILE A 1 119 ? 18.332 -0.921 -36.816 1.00 61.41 119 ILE A O 1
ATOM 951 N N . PHE A 1 120 ? 19.851 0.531 -37.580 1.00 59.75 120 PHE A N 1
ATOM 952 C CA . PHE A 1 120 ? 20.759 0.382 -36.441 1.00 59.75 120 PHE A CA 1
ATOM 953 C C . PHE A 1 120 ? 20.278 1.090 -35.170 1.00 59.75 120 PHE A C 1
ATOM 955 O O . PHE A 1 120 ? 20.500 0.569 -34.077 1.00 59.75 120 PHE A O 1
ATOM 962 N N . ILE A 1 121 ? 19.608 2.244 -35.283 1.00 57.41 121 ILE A N 1
ATOM 963 C CA . ILE A 1 121 ? 19.092 2.969 -34.110 1.00 57.41 121 ILE A CA 1
ATOM 964 C C . ILE A 1 121 ? 18.032 2.137 -33.360 1.00 57.41 121 ILE A C 1
ATOM 966 O O . ILE A 1 121 ? 18.182 1.975 -32.150 1.00 57.41 121 ILE A O 1
ATOM 970 N N . PRO A 1 122 ? 17.030 1.523 -34.023 1.00 54.59 122 PRO A N 1
ATOM 971 C CA . PRO A 1 122 ? 16.093 0.618 -33.360 1.00 54.59 122 PRO A CA 1
ATOM 972 C C . PRO A 1 122 ? 16.758 -0.656 -32.836 1.00 54.59 122 PRO A C 1
ATOM 974 O O . PRO A 1 122 ? 16.366 -1.155 -31.787 1.00 54.59 122 PRO A O 1
ATOM 977 N N . ALA A 1 123 ? 17.775 -1.187 -33.526 1.00 53.00 123 ALA A N 1
ATOM 978 C CA . ALA A 1 123 ? 18.437 -2.429 -33.127 1.00 53.00 123 ALA A CA 1
ATOM 979 C C . ALA A 1 123 ? 19.181 -2.307 -31.788 1.00 53.00 123 ALA A C 1
ATOM 981 O O . ALA A 1 123 ? 19.160 -3.246 -30.996 1.00 53.00 123 ALA A O 1
ATOM 982 N N . THR A 1 124 ? 19.802 -1.162 -31.488 1.00 53.94 124 THR A N 1
ATOM 983 C CA . THR A 1 124 ? 20.457 -0.942 -30.185 1.00 53.94 124 THR A CA 1
ATOM 984 C C . THR A 1 124 ? 19.444 -0.749 -29.059 1.00 53.94 124 THR A C 1
ATOM 986 O O . THR A 1 124 ? 19.654 -1.260 -27.960 1.00 53.94 124 THR A O 1
ATOM 989 N N . THR A 1 125 ? 18.307 -0.099 -29.333 1.00 54.56 125 THR A N 1
ATOM 990 C CA . THR A 1 125 ? 17.200 0.006 -28.365 1.00 54.56 125 THR A CA 1
ATOM 991 C C . THR A 1 125 ? 16.568 -1.363 -28.104 1.00 54.56 125 THR A C 1
ATOM 993 O O . THR A 1 125 ? 16.294 -1.719 -26.959 1.00 54.56 125 THR A O 1
ATOM 996 N N . TYR A 1 126 ? 16.404 -2.162 -29.159 1.00 51.31 126 TYR A N 1
ATOM 997 C CA . TYR A 1 126 ? 15.853 -3.512 -29.101 1.00 51.31 126 TYR A CA 1
ATOM 998 C C . TYR A 1 126 ? 16.798 -4.505 -28.412 1.00 51.31 126 TYR A C 1
ATOM 1000 O O . TYR A 1 126 ? 16.344 -5.341 -27.643 1.00 51.31 126 TYR A O 1
ATOM 1008 N N . LEU A 1 127 ? 18.115 -4.392 -28.608 1.00 54.78 127 LEU A N 1
ATOM 1009 C CA . LEU A 1 127 ? 19.107 -5.192 -27.880 1.00 54.78 127 LEU A CA 1
ATOM 1010 C C . LEU A 1 127 ? 19.168 -4.824 -26.394 1.00 54.78 127 LEU A C 1
ATOM 1012 O O . LEU A 1 127 ? 19.305 -5.719 -25.564 1.00 54.78 127 LEU A O 1
ATOM 1016 N N . GLY A 1 128 ? 18.998 -3.543 -26.048 1.00 56.34 128 GLY A N 1
ATOM 1017 C CA . GLY A 1 128 ? 18.801 -3.118 -24.659 1.00 56.34 128 GLY A CA 1
ATOM 1018 C C . GLY A 1 128 ? 17.574 -3.792 -24.038 1.00 56.34 128 GLY A C 1
ATOM 1019 O O . GLY A 1 128 ? 17.680 -4.412 -22.982 1.00 56.34 128 GLY A O 1
ATOM 1020 N N . TYR A 1 129 ? 16.447 -3.779 -24.752 1.00 53.59 129 TYR A N 1
ATOM 1021 C CA . TYR A 1 129 ? 15.215 -4.455 -24.339 1.00 53.59 129 TYR A CA 1
ATOM 1022 C C . TYR A 1 129 ? 15.368 -5.983 -24.217 1.00 53.59 129 TYR A C 1
ATOM 1024 O O . TYR A 1 129 ? 14.955 -6.573 -23.221 1.00 53.59 129 TYR A O 1
ATOM 1032 N N . LEU A 1 130 ? 16.022 -6.639 -25.180 1.00 51.69 130 LEU A N 1
ATOM 1033 C CA . LEU A 1 130 ? 16.298 -8.076 -25.117 1.00 51.69 130 LEU A CA 1
ATOM 1034 C C . LEU A 1 130 ? 17.227 -8.421 -23.951 1.00 51.69 130 LEU A C 1
ATOM 1036 O O . LEU A 1 130 ? 16.980 -9.399 -23.258 1.00 51.69 130 LEU A O 1
ATOM 1040 N N . SER A 1 131 ? 18.256 -7.613 -23.683 1.00 56.88 131 SER A N 1
ATOM 1041 C CA . SER A 1 131 ? 19.142 -7.836 -22.535 1.00 56.88 131 SER A CA 1
ATOM 1042 C C . SER A 1 131 ? 18.400 -7.707 -21.200 1.00 56.88 131 SER A C 1
ATOM 1044 O O . SER A 1 131 ? 18.638 -8.508 -20.299 1.00 56.88 131 SER A O 1
ATOM 1046 N N . SER A 1 132 ? 17.433 -6.782 -21.097 1.00 53.38 132 SER A N 1
ATOM 1047 C CA . SER A 1 132 ? 16.556 -6.685 -19.925 1.00 53.38 132 SER A CA 1
ATOM 1048 C C . SER A 1 132 ? 15.601 -7.873 -19.806 1.00 53.38 132 SER A C 1
ATOM 1050 O O . SER A 1 132 ? 15.373 -8.352 -18.702 1.00 53.38 132 SER A O 1
ATOM 1052 N N . LEU A 1 133 ? 15.112 -8.402 -20.931 1.00 53.84 133 LEU A N 1
ATOM 1053 C CA . LEU A 1 133 ? 14.234 -9.575 -20.968 1.00 53.84 133 LEU A CA 1
ATOM 1054 C C . LEU A 1 133 ? 14.983 -10.868 -20.585 1.00 53.84 133 LEU A C 1
ATOM 1056 O O . LEU A 1 133 ? 14.445 -11.724 -19.890 1.00 53.84 133 LEU A O 1
ATOM 1060 N N . PHE A 1 134 ? 16.250 -10.999 -20.991 1.00 56.16 134 PHE A N 1
ATOM 1061 C CA . PHE A 1 134 ? 17.119 -12.105 -20.575 1.00 56.16 134 PHE A CA 1
ATOM 1062 C C . PHE A 1 134 ? 17.515 -12.004 -19.096 1.00 56.16 134 PHE A C 1
ATOM 1064 O O . PHE A 1 134 ? 17.564 -13.025 -18.417 1.00 56.16 134 PHE A O 1
ATOM 1071 N N . MET A 1 135 ? 17.739 -10.792 -18.573 1.00 53.47 135 MET A N 1
ATOM 1072 C CA . MET A 1 135 ? 17.935 -10.581 -17.131 1.00 53.47 135 MET A CA 1
ATOM 1073 C C . MET A 1 135 ? 16.677 -10.953 -16.329 1.00 53.47 135 MET A C 1
ATOM 1075 O O . MET A 1 135 ? 16.802 -11.594 -15.290 1.00 53.47 135 MET A O 1
ATOM 1079 N N . GLN A 1 136 ? 15.479 -10.644 -16.843 1.00 52.31 136 GLN A N 1
ATOM 1080 C CA . GLN A 1 136 ? 14.200 -11.034 -16.226 1.00 52.31 136 GLN A CA 1
ATOM 1081 C C . GLN A 1 136 ? 14.017 -12.553 -16.110 1.00 52.31 136 GLN A C 1
ATOM 1083 O O . GLN A 1 136 ? 13.421 -13.018 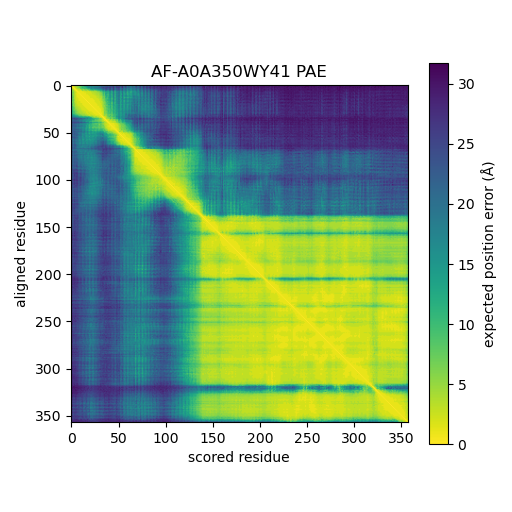-15.149 1.00 52.31 136 GLN A O 1
ATOM 1088 N N . GLN A 1 137 ? 14.534 -13.349 -17.052 1.00 54.06 137 GLN A N 1
ATOM 1089 C CA . GLN A 1 137 ? 14.398 -14.811 -16.985 1.00 54.06 137 GLN A CA 1
ATOM 1090 C C . GLN A 1 137 ? 15.384 -15.486 -16.021 1.00 54.06 137 GLN A C 1
ATOM 1092 O O . GLN A 1 137 ? 15.178 -16.645 -15.668 1.00 54.06 137 GLN A O 1
ATOM 1097 N N . ALA A 1 138 ? 16.450 -14.798 -15.601 1.00 58.81 138 ALA A N 1
ATOM 1098 C CA . ALA A 1 138 ? 17.504 -15.384 -14.772 1.00 58.81 138 ALA A CA 1
ATOM 1099 C C . ALA A 1 138 ? 17.471 -14.928 -13.304 1.00 58.81 138 ALA A C 1
ATOM 1101 O O . ALA A 1 138 ? 18.086 -15.575 -12.456 1.00 58.81 138 ALA A O 1
ATOM 1102 N N . ILE A 1 139 ? 16.796 -13.817 -12.995 1.00 67.88 139 ILE A N 1
ATOM 1103 C CA . ILE A 1 139 ? 16.881 -13.160 -11.688 1.00 67.88 139 ILE A CA 1
ATOM 1104 C C . ILE A 1 139 ? 15.468 -12.961 -11.157 1.00 67.88 139 ILE A C 1
ATOM 1106 O O . ILE A 1 139 ? 14.795 -12.004 -11.521 1.00 67.88 139 ILE A O 1
ATOM 1110 N N . THR A 1 140 ? 15.041 -13.891 -10.306 1.00 81.25 140 THR A N 1
ATOM 1111 C CA . THR A 1 140 ? 13.781 -13.799 -9.567 1.00 81.25 140 THR A CA 1
ATOM 1112 C C . THR A 1 140 ? 14.028 -13.255 -8.163 1.00 81.25 140 THR A C 1
ATOM 1114 O O . THR A 1 140 ? 15.155 -13.296 -7.666 1.00 81.25 140 THR A O 1
ATOM 1117 N N . ILE A 1 141 ? 12.971 -12.829 -7.476 1.00 81.25 141 ILE A N 1
ATOM 1118 C CA . ILE A 1 141 ? 12.984 -12.389 -6.071 1.00 81.25 141 ILE A CA 1
ATOM 1119 C C . ILE A 1 141 ? 13.648 -13.386 -5.097 1.00 81.25 141 ILE A C 1
ATOM 1121 O O . ILE A 1 141 ? 14.090 -13.003 -4.020 1.00 81.25 141 ILE A O 1
ATOM 1125 N N . GLN A 1 142 ? 13.772 -14.659 -5.481 1.00 83.69 142 GLN A N 1
ATOM 1126 C CA . GLN A 1 142 ? 14.457 -15.697 -4.701 1.00 83.69 142 GLN A CA 1
ATOM 1127 C C . GLN A 1 142 ? 15.990 -15.609 -4.794 1.00 83.69 142 GLN A C 1
ATOM 1129 O O . GLN A 1 142 ? 16.704 -16.289 -4.056 1.00 83.69 142 GLN A O 1
ATOM 1134 N N . HIS A 1 143 ? 16.517 -14.811 -5.724 1.00 84.06 143 HIS A N 1
ATOM 1135 C CA . HIS A 1 143 ? 17.945 -14.649 -5.935 1.00 84.06 143 HIS A CA 1
ATOM 1136 C C . HIS A 1 143 ? 18.560 -13.791 -4.811 1.00 84.06 143 HIS A C 1
ATOM 1138 O O . HIS A 1 143 ? 18.081 -12.687 -4.554 1.00 84.06 143 HIS A O 1
ATOM 1144 N N . PRO A 1 144 ? 19.669 -14.215 -4.173 1.00 84.31 144 PRO A N 1
ATOM 1145 C CA . PRO A 1 144 ? 20.231 -13.521 -3.006 1.00 84.31 144 PRO A CA 1
ATOM 1146 C C . PRO A 1 144 ? 20.671 -12.077 -3.292 1.00 84.31 144 PRO A C 1
ATOM 1148 O O . PRO A 1 144 ? 20.620 -11.234 -2.406 1.00 84.31 144 PRO A O 1
ATOM 1151 N N . ASN A 1 145 ? 21.047 -11.780 -4.540 1.00 86.75 145 ASN A N 1
ATOM 1152 C CA . ASN A 1 145 ? 21.455 -10.437 -4.975 1.00 86.75 145 ASN A CA 1
ATOM 1153 C C . ASN A 1 145 ? 20.355 -9.728 -5.784 1.00 86.75 145 ASN A C 1
ATOM 1155 O O . ASN A 1 145 ? 20.657 -8.906 -6.647 1.00 86.75 145 ASN A O 1
ATOM 1159 N N . TYR A 1 146 ? 19.084 -10.104 -5.601 1.00 88.44 146 TYR A N 1
ATOM 1160 C CA . TYR A 1 146 ? 17.978 -9.559 -6.391 1.00 88.44 146 TYR A CA 1
ATOM 1161 C C . TYR A 1 146 ? 17.940 -8.024 -6.347 1.00 88.44 146 TYR A C 1
ATOM 1163 O O . TYR A 1 146 ? 17.930 -7.371 -7.390 1.00 88.44 146 TYR A O 1
ATOM 1171 N N . LEU A 1 147 ? 18.011 -7.432 -5.151 1.00 90.75 147 LEU A N 1
ATOM 1172 C CA . LEU A 1 147 ? 17.974 -5.974 -4.995 1.00 90.75 147 LEU A CA 1
ATOM 1173 C C . LEU A 1 147 ? 19.215 -5.280 -5.579 1.00 90.75 147 LEU A C 1
ATOM 1175 O O . LEU A 1 147 ? 19.074 -4.222 -6.188 1.00 90.75 147 LEU A O 1
ATOM 1179 N N . ASP A 1 148 ? 20.395 -5.903 -5.513 1.00 89.12 148 ASP A N 1
ATOM 1180 C CA . ASP A 1 148 ? 21.613 -5.362 -6.138 1.00 89.12 148 ASP A CA 1
ATOM 1181 C C . ASP A 1 148 ? 21.475 -5.274 -7.664 1.00 89.12 148 ASP A C 1
ATOM 1183 O O . ASP A 1 148 ? 21.961 -4.335 -8.302 1.00 89.12 148 ASP A O 1
ATOM 1187 N N . VAL A 1 149 ? 20.792 -6.246 -8.272 1.00 87.75 149 VAL A N 1
ATOM 1188 C CA . VAL A 1 149 ? 20.499 -6.250 -9.710 1.00 87.75 149 VAL A CA 1
ATOM 1189 C C . VAL A 1 149 ? 19.524 -5.126 -10.050 1.00 87.75 149 VAL A C 1
ATOM 1191 O O . VAL A 1 149 ? 19.747 -4.401 -11.021 1.00 87.75 149 VAL A O 1
ATOM 1194 N N . ILE A 1 150 ? 18.476 -4.943 -9.244 1.00 91.00 150 ILE A N 1
ATOM 1195 C CA . ILE A 1 150 ? 17.515 -3.847 -9.406 1.00 91.00 150 ILE A CA 1
ATOM 1196 C C . ILE A 1 150 ? 18.213 -2.481 -9.307 1.00 91.00 150 ILE A C 1
ATOM 1198 O O . ILE A 1 150 ? 18.015 -1.624 -10.174 1.00 91.00 150 ILE A O 1
ATOM 1202 N N . ASP A 1 151 ? 19.089 -2.286 -8.322 1.00 88.19 151 ASP A N 1
ATOM 1203 C CA . ASP A 1 151 ? 19.877 -1.057 -8.193 1.00 88.19 151 ASP A CA 1
ATOM 1204 C C . ASP A 1 151 ? 20.862 -0.881 -9.361 1.00 88.19 151 ASP A C 1
ATOM 1206 O O . ASP A 1 151 ? 21.032 0.227 -9.874 1.00 88.19 151 ASP A O 1
ATOM 1210 N N . THR A 1 152 ? 21.450 -1.969 -9.864 1.00 87.00 152 THR A N 1
ATOM 1211 C CA . THR A 1 152 ? 22.315 -1.946 -11.054 1.00 87.00 152 THR A CA 1
ATOM 1212 C C . THR A 1 152 ? 21.550 -1.471 -12.294 1.00 87.00 152 THR A C 1
ATOM 1214 O O . THR A 1 152 ? 22.070 -0.655 -13.061 1.00 87.00 152 THR A O 1
ATOM 1217 N N . ILE A 1 153 ? 20.305 -1.924 -12.488 1.00 84.25 153 ILE A N 1
ATOM 1218 C CA . ILE A 1 153 ? 19.423 -1.436 -13.563 1.00 84.25 153 ILE A CA 1
ATOM 1219 C C . ILE A 1 153 ? 19.168 0.064 -13.393 1.00 84.25 153 ILE A C 1
ATOM 1221 O O . ILE A 1 153 ? 19.232 0.817 -14.365 1.00 84.25 153 ILE A O 1
ATOM 1225 N N . LEU A 1 154 ? 18.903 0.516 -12.167 1.00 84.88 154 LEU A N 1
ATOM 1226 C CA . LEU A 1 154 ? 18.626 1.922 -11.893 1.00 84.88 154 LEU A CA 1
ATOM 1227 C C . LEU A 1 154 ? 19.836 2.827 -12.188 1.00 84.88 154 LEU A C 1
ATOM 1229 O O . LEU A 1 154 ? 19.662 3.889 -12.785 1.00 84.88 154 LEU A O 1
ATOM 1233 N N . VAL A 1 155 ? 21.045 2.414 -11.793 1.00 82.94 155 VAL A N 1
ATOM 1234 C CA . VAL A 1 155 ? 22.281 3.211 -11.917 1.00 82.94 155 VAL A CA 1
ATOM 1235 C C . VAL A 1 155 ? 22.836 3.226 -13.342 1.00 82.94 155 VAL A C 1
ATOM 1237 O O . VAL A 1 155 ? 23.345 4.252 -13.790 1.00 82.94 155 VAL A O 1
ATOM 1240 N N . ASN A 1 156 ? 22.734 2.117 -14.078 1.00 80.81 156 ASN A N 1
ATOM 1241 C CA . ASN A 1 156 ? 23.344 2.001 -15.408 1.00 80.81 156 ASN A CA 1
ATOM 1242 C C . ASN A 1 156 ? 22.539 2.671 -16.528 1.00 80.81 156 ASN A C 1
ATOM 1244 O O . ASN A 1 156 ? 23.017 2.777 -17.660 1.00 80.81 156 ASN A O 1
ATOM 1248 N N . MET A 1 157 ? 21.322 3.128 -16.242 1.00 79.12 157 MET A N 1
ATOM 1249 C CA . MET A 1 157 ? 20.481 3.790 -17.229 1.00 79.12 157 MET A CA 1
ATOM 1250 C C . MET A 1 157 ? 20.779 5.288 -17.266 1.00 79.12 157 MET A C 1
ATOM 1252 O O . MET A 1 157 ? 20.707 5.984 -16.258 1.00 79.12 157 MET A O 1
ATOM 1256 N N . SER A 1 158 ? 21.043 5.811 -18.467 1.00 74.75 158 SER A N 1
ATOM 1257 C CA . SER A 1 158 ? 21.383 7.226 -18.693 1.00 74.75 158 SER A CA 1
ATOM 1258 C C . SER A 1 158 ? 20.295 8.210 -18.250 1.00 74.75 158 SER A C 1
ATOM 1260 O O . SER A 1 158 ? 20.570 9.394 -18.064 1.00 74.75 158 SER A O 1
ATOM 1262 N N . HIS A 1 159 ? 19.061 7.730 -18.074 1.00 83.56 159 HIS A N 1
ATOM 1263 C CA . HIS A 1 159 ? 17.937 8.521 -17.602 1.00 83.56 159 HIS A CA 1
ATOM 1264 C C . HIS A 1 159 ? 17.262 7.836 -16.397 1.00 83.56 159 HIS A C 1
ATOM 1266 O O . HIS A 1 159 ? 16.599 6.808 -16.588 1.00 83.56 159 HIS A O 1
ATOM 1272 N N . PRO A 1 160 ? 17.315 8.424 -15.183 1.00 85.69 160 PRO A N 1
ATOM 1273 C CA . PRO A 1 160 ? 16.799 7.804 -13.956 1.00 85.69 160 PRO A CA 1
ATOM 1274 C C . PRO A 1 160 ? 15.336 7.358 -14.049 1.00 85.69 160 PRO A C 1
ATOM 1276 O O . PRO A 1 160 ? 14.988 6.276 -13.598 1.00 85.69 160 PRO A O 1
ATOM 1279 N N . LYS A 1 161 ? 14.480 8.150 -14.711 1.00 88.69 161 LYS A N 1
ATOM 1280 C CA . LYS A 1 161 ? 13.068 7.793 -14.951 1.00 88.69 161 LYS A CA 1
ATOM 1281 C C . LYS A 1 161 ? 12.899 6.501 -15.764 1.00 88.69 161 LYS A C 1
ATOM 1283 O O . LYS A 1 161 ? 12.008 5.708 -15.471 1.00 88.69 161 LYS A O 1
ATOM 1288 N N . ILE A 1 162 ? 13.729 6.294 -16.791 1.00 86.69 162 ILE A N 1
ATOM 1289 C CA . ILE A 1 162 ? 13.650 5.103 -17.650 1.00 86.69 162 ILE A CA 1
ATOM 1290 C C . ILE A 1 162 ? 14.148 3.891 -16.865 1.00 86.69 162 ILE A C 1
ATOM 1292 O O . ILE A 1 162 ? 13.456 2.878 -16.830 1.00 86.69 162 ILE A O 1
ATOM 1296 N N . GLY A 1 163 ? 15.285 4.024 -16.171 1.00 88.50 163 GLY A N 1
ATOM 1297 C CA . GLY A 1 163 ? 15.796 2.973 -15.289 1.00 88.50 163 GLY A CA 1
ATOM 1298 C C . GLY A 1 163 ? 14.785 2.577 -14.220 1.00 88.50 163 GLY A C 1
ATOM 1299 O O . GLY A 1 163 ? 14.480 1.398 -14.087 1.00 88.50 163 GLY A O 1
ATOM 1300 N N . ALA A 1 164 ? 14.170 3.560 -13.556 1.00 91.50 164 ALA A N 1
ATOM 1301 C CA . ALA A 1 164 ? 13.127 3.317 -12.569 1.00 91.50 164 ALA A CA 1
ATOM 1302 C C . ALA A 1 164 ? 11.908 2.602 -13.160 1.00 91.50 164 ALA A C 1
ATOM 1304 O O . ALA A 1 164 ? 11.391 1.677 -12.550 1.00 91.50 164 ALA A O 1
ATOM 1305 N N . THR A 1 165 ? 11.476 2.978 -14.367 1.00 89.69 165 THR A N 1
ATOM 1306 C CA . THR A 1 165 ? 10.347 2.324 -15.049 1.00 89.69 165 THR A CA 1
ATOM 1307 C C . THR A 1 165 ? 10.647 0.854 -15.354 1.00 89.69 165 THR A C 1
ATOM 1309 O O . THR A 1 165 ? 9.794 -0.001 -15.124 1.00 89.69 165 THR A O 1
ATOM 1312 N N . ILE A 1 166 ? 11.851 0.549 -15.849 1.00 88.31 166 ILE A N 1
ATOM 1313 C CA . ILE A 1 166 ? 12.263 -0.826 -16.169 1.00 88.31 166 ILE A CA 1
ATOM 1314 C C . ILE A 1 166 ? 12.397 -1.649 -14.889 1.00 88.31 166 ILE A C 1
ATOM 1316 O O . ILE A 1 166 ? 11.768 -2.695 -14.781 1.00 88.31 166 ILE A O 1
ATOM 1320 N N . ALA A 1 167 ? 13.159 -1.158 -13.911 1.00 91.06 167 ALA A N 1
ATOM 1321 C CA . ALA A 1 167 ? 13.360 -1.816 -12.623 1.00 91.06 167 ALA A CA 1
ATOM 1322 C C . ALA A 1 167 ? 12.028 -2.086 -11.904 1.00 91.06 167 ALA A C 1
ATOM 1324 O O . ALA A 1 167 ? 11.789 -3.195 -11.437 1.00 91.06 167 ALA A O 1
ATOM 1325 N N . PHE A 1 168 ? 11.123 -1.104 -11.896 1.00 91.94 168 PHE A N 1
ATOM 1326 C CA . PHE A 1 168 ? 9.784 -1.270 -11.342 1.00 91.94 168 PHE A CA 1
ATOM 1327 C C . PHE A 1 168 ? 9.000 -2.362 -12.079 1.00 91.94 168 PHE A C 1
ATOM 1329 O O . PHE A 1 168 ? 8.419 -3.234 -11.445 1.00 91.94 168 PHE A O 1
ATOM 1336 N N . SER A 1 169 ? 9.041 -2.370 -13.416 1.00 88.75 169 SER A N 1
ATOM 1337 C CA . SER A 1 169 ? 8.356 -3.389 -14.224 1.00 88.75 169 SER A CA 1
ATOM 1338 C C . SER A 1 169 ? 8.890 -4.802 -13.966 1.00 88.75 169 SER A C 1
ATOM 1340 O O . SER A 1 169 ? 8.100 -5.738 -13.927 1.00 88.75 169 SER A O 1
ATOM 1342 N N . VAL A 1 170 ? 10.205 -4.956 -13.758 1.00 89.19 170 VAL A N 1
ATOM 1343 C CA . VAL A 1 170 ? 10.823 -6.233 -13.354 1.00 89.19 170 VAL A CA 1
ATOM 1344 C C . VAL A 1 170 ? 10.255 -6.687 -12.009 1.00 89.19 170 VAL A C 1
ATOM 1346 O O . VAL A 1 170 ? 9.727 -7.788 -11.919 1.00 89.19 170 VAL A O 1
ATOM 1349 N N . MET A 1 171 ? 10.273 -5.814 -10.995 1.00 92.00 171 MET A N 1
ATOM 1350 C CA . MET A 1 171 ? 9.746 -6.154 -9.668 1.00 92.00 171 MET A CA 1
ATOM 1351 C C . MET A 1 171 ? 8.262 -6.509 -9.686 1.00 92.00 171 MET A C 1
ATOM 1353 O O . MET A 1 171 ? 7.840 -7.423 -8.982 1.00 92.00 171 MET A O 1
ATOM 1357 N N . LEU A 1 172 ? 7.457 -5.816 -10.489 1.00 89.69 172 LEU A N 1
ATOM 1358 C CA . LEU A 1 172 ? 6.039 -6.139 -10.602 1.00 89.69 172 LEU A CA 1
ATOM 1359 C C . LEU A 1 172 ? 5.769 -7.451 -11.332 1.00 89.69 172 LEU A C 1
ATOM 1361 O O . LEU A 1 172 ? 4.835 -8.158 -10.955 1.00 89.69 172 LEU A O 1
ATOM 1365 N N . GLU A 1 173 ? 6.547 -7.770 -12.368 1.00 88.94 173 GLU A N 1
ATOM 1366 C CA . GLU A 1 173 ? 6.446 -9.073 -13.026 1.00 88.94 173 GLU A CA 1
ATOM 1367 C C . GLU A 1 173 ? 6.757 -10.188 -12.030 1.00 88.94 173 GLU A C 1
ATOM 1369 O O . GLU A 1 173 ? 5.986 -11.136 -11.908 1.00 88.94 173 GLU A O 1
ATOM 1374 N N . ASP A 1 174 ? 7.808 -10.021 -11.233 1.00 88.62 174 ASP A N 1
ATOM 1375 C CA . ASP A 1 174 ? 8.200 -10.991 -10.218 1.00 88.62 174 ASP A CA 1
ATOM 1376 C C . ASP A 1 174 ? 7.122 -11.218 -9.157 1.00 88.62 174 ASP A C 1
ATOM 1378 O O . ASP A 1 174 ? 6.833 -12.371 -8.825 1.00 88.62 174 ASP A O 1
ATOM 1382 N N . ILE A 1 175 ? 6.479 -10.148 -8.670 1.00 91.75 175 ILE A N 1
ATOM 1383 C CA . ILE A 1 175 ? 5.344 -10.264 -7.738 1.00 91.75 175 ILE A CA 1
ATOM 1384 C C . ILE A 1 175 ? 4.188 -11.010 -8.401 1.00 91.75 175 ILE A C 1
ATOM 1386 O O . ILE A 1 175 ? 3.556 -11.850 -7.765 1.00 91.75 175 ILE A O 1
ATOM 1390 N N . ARG A 1 176 ? 3.908 -10.729 -9.678 1.00 89.19 176 ARG A N 1
ATOM 1391 C CA . ARG A 1 176 ? 2.815 -11.375 -10.411 1.00 89.19 176 ARG A CA 1
ATOM 1392 C C . ARG A 1 176 ? 3.060 -12.867 -10.612 1.00 89.19 176 ARG A C 1
ATOM 1394 O O . ARG A 1 176 ? 2.120 -13.647 -10.500 1.00 89.19 176 ARG A O 1
ATOM 1401 N N . GLN A 1 177 ? 4.296 -13.252 -10.915 1.00 90.31 177 GLN A N 1
ATOM 1402 C CA . GLN A 1 177 ? 4.662 -14.650 -11.130 1.00 90.31 177 GLN A CA 1
ATOM 1403 C C . GLN A 1 177 ? 4.825 -15.420 -9.812 1.00 90.31 177 GLN A C 1
ATOM 1405 O O . GLN A 1 177 ? 4.656 -16.636 -9.798 1.00 90.31 177 GLN A O 1
ATOM 1410 N N . ASN A 1 178 ? 5.126 -14.734 -8.702 1.00 91.06 178 ASN A N 1
ATOM 1411 C CA . ASN A 1 178 ? 5.442 -15.365 -7.417 1.00 91.06 178 ASN A CA 1
ATOM 1412 C C . ASN A 1 178 ? 4.693 -14.733 -6.219 1.00 91.06 178 ASN A C 1
ATOM 1414 O O . ASN A 1 178 ? 5.329 -14.410 -5.209 1.00 91.06 178 ASN A O 1
ATOM 1418 N N . PRO A 1 179 ? 3.357 -14.561 -6.267 1.00 91.12 179 PRO A N 1
ATOM 1419 C CA . PRO A 1 179 ? 2.626 -13.830 -5.231 1.00 91.12 179 PRO A CA 1
ATOM 1420 C C . PRO A 1 179 ? 2.708 -14.513 -3.860 1.00 91.12 179 PRO A C 1
ATOM 1422 O O . PRO A 1 179 ? 2.848 -13.832 -2.848 1.00 91.12 179 PRO A O 1
ATOM 1425 N N . GLU A 1 180 ? 2.696 -15.849 -3.821 1.00 91.12 180 GLU A N 1
ATOM 1426 C CA . GLU A 1 180 ? 2.827 -16.629 -2.581 1.00 91.12 180 GLU A CA 1
ATOM 1427 C C . GLU A 1 180 ? 4.207 -16.471 -1.935 1.00 91.12 180 GLU A C 1
ATOM 1429 O O . GLU A 1 180 ? 4.318 -16.387 -0.715 1.00 91.12 180 GLU A O 1
ATOM 1434 N N . TYR A 1 181 ? 5.265 -16.380 -2.746 1.00 90.81 181 TYR A N 1
ATOM 1435 C CA . TYR A 1 181 ? 6.614 -16.162 -2.230 1.00 90.81 181 TYR A CA 1
ATOM 1436 C C . TYR A 1 181 ? 6.736 -14.773 -1.604 1.00 90.81 181 TYR A C 1
ATOM 1438 O O . TYR A 1 181 ? 7.238 -14.643 -0.493 1.00 90.81 181 TYR A O 1
ATOM 1446 N N . VAL A 1 182 ? 6.217 -13.744 -2.284 1.00 91.38 182 VAL A N 1
ATOM 1447 C CA . VAL A 1 182 ? 6.171 -12.378 -1.745 1.00 91.38 182 VAL A CA 1
ATOM 1448 C C . VAL A 1 182 ? 5.347 -12.345 -0.458 1.00 91.38 182 VAL A C 1
ATOM 1450 O O . VAL A 1 182 ? 5.776 -11.727 0.517 1.00 91.38 182 VAL A O 1
ATOM 1453 N N . ALA A 1 183 ? 4.194 -13.029 -0.434 1.00 88.69 183 ALA A N 1
ATOM 1454 C CA . ALA A 1 183 ? 3.331 -13.199 0.740 1.00 88.69 183 ALA A CA 1
ATOM 1455 C C . ALA A 1 183 ? 4.070 -13.787 1.950 1.00 88.69 183 ALA A C 1
ATOM 1457 O O . ALA A 1 183 ? 3.821 -13.366 3.077 1.00 88.69 183 ALA A O 1
ATOM 1458 N N . ALA A 1 184 ? 4.995 -14.715 1.701 1.00 90.38 184 ALA A N 1
ATOM 1459 C CA . ALA A 1 184 ? 5.746 -15.441 2.718 1.00 90.38 184 ALA A CA 1
ATOM 1460 C C . ALA A 1 184 ? 7.061 -14.768 3.161 1.00 90.38 184 ALA A C 1
ATOM 1462 O O . ALA A 1 184 ? 7.732 -15.308 4.042 1.00 90.38 184 ALA A O 1
ATOM 1463 N N . LEU A 1 185 ? 7.452 -13.630 2.573 1.00 90.38 185 LEU A N 1
ATOM 1464 C CA . LEU A 1 185 ? 8.648 -12.901 3.006 1.00 90.38 185 LEU A CA 1
ATOM 1465 C C . LEU A 1 185 ? 8.503 -12.428 4.456 1.00 90.38 185 LEU A C 1
ATOM 1467 O O . LEU A 1 185 ? 7.483 -11.847 4.826 1.00 90.38 185 LEU A O 1
ATOM 1471 N N . ASP A 1 186 ? 9.551 -12.638 5.252 1.00 90.06 186 ASP A N 1
ATOM 1472 C CA . ASP A 1 186 ? 9.625 -12.108 6.612 1.00 90.06 186 ASP A CA 1
ATOM 1473 C C . ASP A 1 186 ? 9.823 -10.583 6.638 1.00 90.06 186 ASP A C 1
ATOM 1475 O O . ASP A 1 186 ? 10.226 -9.964 5.646 1.00 90.06 186 ASP A O 1
ATOM 1479 N N . ASP A 1 187 ? 9.582 -9.983 7.807 1.00 85.31 187 ASP A N 1
ATOM 1480 C CA . ASP A 1 187 ? 9.674 -8.534 8.027 1.00 85.31 187 ASP A CA 1
ATOM 1481 C C . ASP A 1 187 ? 11.069 -7.966 7.674 1.00 85.31 187 ASP A C 1
ATOM 1483 O O . ASP A 1 187 ? 11.187 -6.826 7.216 1.00 85.31 187 ASP A O 1
ATOM 1487 N N . SER A 1 188 ? 12.136 -8.764 7.824 1.00 87.50 188 SER A N 1
ATOM 1488 C CA . SER A 1 188 ? 13.513 -8.342 7.531 1.00 87.50 188 SER A CA 1
ATOM 1489 C C . SER A 1 188 ? 13.820 -8.277 6.032 1.00 87.50 188 SER A C 1
ATOM 1491 O O . SER A 1 188 ? 14.643 -7.464 5.607 1.00 87.50 188 SER A O 1
ATOM 1493 N N . THR A 1 189 ? 13.126 -9.084 5.230 1.00 89.62 189 THR A N 1
ATOM 1494 C CA . THR A 1 189 ? 13.315 -9.184 3.778 1.00 89.62 189 THR A CA 1
ATOM 1495 C C . THR A 1 189 ? 12.311 -8.327 3.014 1.00 89.62 189 THR A C 1
ATOM 1497 O O . THR A 1 189 ? 12.669 -7.677 2.028 1.00 89.62 189 THR A O 1
ATOM 1500 N N . ILE A 1 190 ? 11.056 -8.272 3.476 1.00 90.69 190 ILE A N 1
ATOM 1501 C 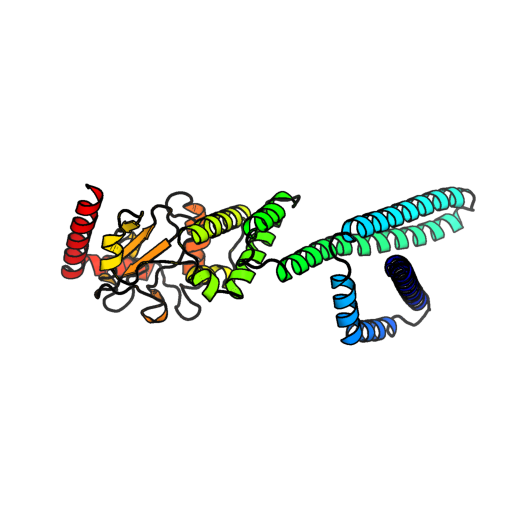CA . ILE A 1 190 ? 10.009 -7.486 2.818 1.00 90.69 190 ILE A CA 1
ATOM 1502 C C . ILE A 1 190 ? 10.321 -5.993 2.870 1.00 90.69 190 ILE A C 1
ATOM 1504 O O . ILE A 1 190 ? 10.072 -5.293 1.893 1.00 90.69 190 ILE A O 1
ATOM 1508 N N . LYS A 1 191 ? 10.921 -5.498 3.961 1.00 91.06 191 LYS A N 1
ATOM 1509 C CA . LYS A 1 191 ? 11.146 -4.063 4.124 1.00 91.06 191 LYS A CA 1
ATOM 1510 C C . LYS A 1 191 ? 12.136 -3.483 3.098 1.00 91.06 191 LYS A C 1
ATOM 1512 O O . LYS A 1 191 ? 11.746 -2.553 2.392 1.00 91.06 191 LYS A O 1
ATOM 1517 N N . PRO A 1 192 ? 13.364 -4.014 2.923 1.00 92.69 192 PRO A N 1
ATOM 1518 C CA . PRO A 1 192 ? 14.261 -3.564 1.852 1.00 92.69 192 PRO A CA 1
ATOM 1519 C C . PRO A 1 192 ? 13.635 -3.679 0.456 1.00 92.69 192 PRO A C 1
ATOM 1521 O O . PRO A 1 192 ? 13.851 -2.822 -0.408 1.00 92.69 192 PRO A O 1
ATOM 1524 N N . TYR A 1 193 ? 12.829 -4.723 0.241 1.00 93.12 193 TYR A N 1
ATOM 1525 C CA . TYR A 1 193 ? 12.110 -4.934 -1.008 1.00 93.12 193 TYR A CA 1
ATOM 1526 C C . TYR A 1 193 ? 11.096 -3.814 -1.273 1.00 93.12 193 TYR A C 1
ATOM 1528 O O . TYR A 1 193 ? 11.126 -3.179 -2.329 1.00 93.12 193 TYR A O 1
ATOM 1536 N N . THR A 1 194 ? 10.234 -3.513 -0.301 1.00 94.44 194 THR A N 1
ATOM 1537 C CA . THR A 1 194 ? 9.240 -2.447 -0.421 1.00 94.44 194 THR A CA 1
ATOM 1538 C C . THR A 1 194 ? 9.869 -1.057 -0.462 1.00 94.44 194 THR A C 1
ATOM 1540 O O . THR A 1 194 ? 9.434 -0.227 -1.253 1.00 94.44 194 THR A O 1
ATOM 1543 N N . ASP A 1 195 ? 10.944 -0.810 0.294 1.00 94.25 195 ASP A N 1
ATOM 1544 C CA . ASP A 1 195 ? 11.686 0.458 0.256 1.00 94.25 195 ASP A CA 1
ATOM 1545 C C . ASP A 1 195 ? 12.223 0.731 -1.163 1.00 94.25 195 ASP A C 1
ATOM 1547 O O . ASP A 1 195 ? 12.102 1.841 -1.695 1.00 94.25 195 ASP A O 1
ATOM 1551 N N . THR A 1 196 ? 12.761 -0.307 -1.814 1.00 94.81 196 THR A N 1
ATOM 1552 C CA . THR A 1 196 ? 13.219 -0.241 -3.209 1.00 94.81 196 THR A CA 1
ATOM 1553 C C . THR A 1 196 ? 12.054 0.038 -4.154 1.00 94.81 196 THR A C 1
ATOM 1555 O O . THR A 1 196 ? 12.136 0.939 -4.990 1.00 94.81 196 THR A O 1
ATOM 1558 N N . LEU A 1 197 ? 10.938 -0.673 -3.995 1.00 94.25 197 LEU A N 1
ATOM 1559 C CA . LEU A 1 197 ? 9.746 -0.496 -4.822 1.00 94.25 197 LEU A CA 1
ATOM 1560 C C . LEU A 1 197 ? 9.180 0.934 -4.728 1.00 94.25 197 LEU A C 1
ATOM 1562 O O . LEU A 1 197 ? 8.905 1.561 -5.753 1.00 94.25 197 LEU A O 1
ATOM 1566 N N . ASN A 1 198 ? 9.082 1.484 -3.516 1.00 93.81 198 ASN A N 1
ATOM 1567 C CA . ASN A 1 198 ? 8.579 2.836 -3.256 1.00 93.81 198 ASN A CA 1
ATOM 1568 C C . ASN A 1 198 ? 9.498 3.907 -3.856 1.00 93.81 198 ASN A C 1
ATOM 1570 O O . ASN A 1 198 ? 9.034 4.851 -4.504 1.00 93.81 198 ASN A O 1
ATOM 1574 N N . LYS A 1 199 ? 10.820 3.731 -3.719 1.00 93.06 199 LYS A N 1
ATOM 1575 C CA . LYS A 1 199 ? 11.829 4.582 -4.372 1.00 93.06 199 LYS A CA 1
ATOM 1576 C C . LYS A 1 199 ? 11.641 4.582 -5.890 1.00 93.06 199 LYS A C 1
ATOM 1578 O O . LYS A 1 199 ? 11.633 5.648 -6.509 1.00 93.06 199 LYS A O 1
ATOM 1583 N N . LEU A 1 200 ? 11.464 3.410 -6.499 1.00 93.19 200 LEU A N 1
ATOM 1584 C CA . LEU A 1 200 ? 11.256 3.287 -7.943 1.00 93.19 200 LEU A CA 1
ATOM 1585 C C . LEU A 1 200 ? 9.945 3.939 -8.393 1.00 93.19 200 LEU A C 1
ATOM 1587 O O . LEU A 1 200 ? 9.949 4.655 -9.397 1.00 93.19 200 LEU A O 1
ATOM 1591 N N . MET A 1 201 ? 8.857 3.769 -7.636 1.00 91.69 201 MET A N 1
ATOM 1592 C CA . MET A 1 201 ? 7.576 4.430 -7.908 1.00 91.69 201 MET A CA 1
ATOM 1593 C C . MET A 1 201 ? 7.726 5.956 -7.927 1.00 91.69 201 MET A C 1
ATOM 1595 O O . MET A 1 201 ? 7.339 6.620 -8.893 1.00 91.69 201 MET A O 1
ATOM 1599 N N . SER A 1 202 ? 8.375 6.512 -6.899 1.00 90.25 202 SER A N 1
ATOM 1600 C CA . SER A 1 202 ? 8.635 7.950 -6.793 1.00 90.25 202 SER A CA 1
ATOM 1601 C C . SER A 1 202 ? 9.467 8.481 -7.973 1.00 90.25 202 SER A C 1
ATOM 1603 O O . SER A 1 202 ? 9.170 9.542 -8.531 1.00 90.25 202 SER A O 1
ATOM 1605 N N . LEU A 1 203 ? 10.473 7.722 -8.423 1.00 91.00 203 LEU A N 1
ATOM 1606 C CA . LEU A 1 203 ? 11.335 8.091 -9.553 1.00 91.00 203 LEU A CA 1
ATOM 1607 C C . LEU A 1 203 ? 10.651 7.949 -10.922 1.00 91.00 203 LEU A C 1
ATOM 1609 O O . LEU A 1 203 ? 10.910 8.758 -11.820 1.00 91.00 203 LEU A O 1
ATOM 1613 N N . LYS A 1 204 ? 9.773 6.951 -11.094 1.00 88.12 204 LYS A N 1
ATOM 1614 C CA . LYS A 1 204 ? 9.016 6.715 -12.335 1.00 88.12 204 LYS A CA 1
ATOM 1615 C C . LYS A 1 204 ? 8.137 7.918 -12.693 1.00 88.12 204 LYS A C 1
ATOM 1617 O O . LYS A 1 204 ? 7.968 8.176 -13.885 1.00 88.12 204 LYS A O 1
ATOM 1622 N N . LYS A 1 205 ? 7.620 8.679 -11.712 1.00 79.50 205 LYS A N 1
ATOM 1623 C CA . LYS A 1 205 ? 6.771 9.882 -11.904 1.00 79.50 205 LYS A CA 1
ATOM 1624 C C . LYS A 1 205 ? 5.725 9.691 -13.013 1.00 79.50 205 LYS A C 1
ATOM 1626 O O . LYS A 1 205 ? 5.699 10.443 -13.996 1.00 79.50 205 LYS A O 1
ATOM 1631 N N . GLY A 1 206 ? 4.935 8.627 -12.908 1.00 74.25 206 GLY A N 1
ATOM 1632 C CA . GLY A 1 206 ? 3.984 8.211 -13.935 1.00 74.25 206 GLY A CA 1
ATOM 1633 C C . GLY A 1 206 ? 2.677 7.713 -13.337 1.00 74.25 206 GLY A C 1
ATOM 1634 O O . GLY A 1 206 ? 2.619 7.365 -12.165 1.00 74.25 206 GLY A O 1
ATOM 1635 N N . VAL A 1 207 ? 1.636 7.680 -14.163 1.00 77.56 207 VAL A N 1
ATOM 1636 C CA . VAL A 1 207 ? 0.329 7.138 -13.780 1.00 77.56 207 VAL A CA 1
ATOM 1637 C C . VAL A 1 207 ? 0.467 5.625 -13.598 1.00 77.56 207 VAL A C 1
ATOM 1639 O O . VAL A 1 207 ? 1.068 4.955 -14.444 1.00 77.56 207 VAL A O 1
ATOM 1642 N N . LEU A 1 208 ? -0.047 5.112 -12.479 1.00 88.50 208 LEU A N 1
ATOM 1643 C CA . LEU A 1 208 ? -0.224 3.677 -12.270 1.00 88.50 208 LEU A CA 1
ATOM 1644 C C . LEU A 1 208 ? -1.242 3.151 -13.277 1.00 88.50 208 LEU A C 1
ATOM 1646 O O . LEU A 1 208 ? -2.240 3.821 -13.519 1.00 88.50 208 LEU A O 1
ATOM 1650 N N . ASN A 1 209 ? -1.023 1.973 -13.848 1.00 90.69 209 ASN A N 1
ATOM 1651 C CA . ASN A 1 209 ? -2.094 1.227 -14.503 1.00 90.69 209 ASN A CA 1
ATOM 1652 C C . ASN A 1 209 ? -2.863 0.367 -13.481 1.00 90.69 209 ASN A C 1
ATOM 1654 O O . ASN A 1 209 ? -2.516 0.300 -12.298 1.00 90.69 209 ASN A O 1
ATOM 1658 N N . LYS A 1 210 ? -3.947 -0.262 -13.942 1.00 92.06 210 LYS A N 1
ATOM 1659 C CA . LYS A 1 210 ? -4.883 -0.994 -13.084 1.00 92.06 210 LYS A CA 1
ATOM 1660 C C . LYS A 1 210 ? -4.222 -2.201 -12.421 1.00 92.06 210 LYS A C 1
ATOM 1662 O O . LYS A 1 210 ? -4.456 -2.476 -11.248 1.00 92.06 210 LYS A O 1
ATOM 1667 N N . GLU A 1 211 ? -3.377 -2.896 -13.166 1.00 90.06 211 GLU A N 1
ATOM 1668 C CA . GLU A 1 211 ? -2.638 -4.065 -12.715 1.00 90.06 211 GLU A CA 1
ATOM 1669 C C . GLU A 1 211 ? -1.581 -3.681 -11.673 1.00 90.06 211 GLU A C 1
ATOM 1671 O O . GLU A 1 211 ? -1.469 -4.347 -10.648 1.00 90.06 211 GLU A O 1
ATOM 1676 N N . GLU A 1 212 ? -0.846 -2.587 -11.897 1.00 92.00 212 GLU A N 1
ATOM 1677 C CA . GLU A 1 212 ? 0.126 -2.051 -10.937 1.00 92.00 212 GLU A CA 1
ATOM 1678 C C . GLU A 1 212 ? -0.560 -1.657 -9.612 1.00 92.00 212 GLU A C 1
ATOM 1680 O O . GLU A 1 212 ? -0.015 -1.906 -8.538 1.00 92.00 212 GLU A O 1
ATOM 1685 N N . HIS A 1 213 ? -1.770 -1.085 -9.672 1.00 93.69 213 HIS A N 1
ATOM 1686 C CA . HIS A 1 213 ? -2.554 -0.709 -8.489 1.00 93.69 213 HIS A CA 1
ATOM 1687 C C . HIS A 1 213 ? -2.973 -1.920 -7.647 1.00 93.69 213 HIS A C 1
ATOM 1689 O O . HIS A 1 213 ? -2.758 -1.924 -6.439 1.00 93.69 213 HIS A O 1
ATOM 1695 N N . TYR A 1 214 ? -3.515 -2.982 -8.247 1.00 93.31 214 TYR A N 1
ATOM 1696 C CA . TYR A 1 214 ? -3.982 -4.132 -7.457 1.00 93.31 214 TYR A CA 1
ATOM 1697 C C . TYR A 1 214 ? -2.859 -4.965 -6.826 1.00 93.31 214 TYR A C 1
ATOM 1699 O O . TYR A 1 214 ? -3.110 -5.708 -5.876 1.00 93.31 214 TYR A O 1
ATOM 1707 N N . LEU A 1 215 ? -1.605 -4.815 -7.270 1.00 92.06 215 LEU A N 1
ATOM 1708 C CA . LEU A 1 215 ? -0.459 -5.478 -6.632 1.00 92.06 215 LEU A CA 1
ATOM 1709 C C . LEU A 1 215 ? -0.227 -5.012 -5.185 1.00 92.06 215 LEU A C 1
ATOM 1711 O O . LEU A 1 215 ? 0.368 -5.745 -4.394 1.00 92.06 215 LEU A O 1
ATOM 1715 N N . ARG A 1 216 ? -0.782 -3.857 -4.797 1.00 94.50 216 ARG A N 1
ATOM 1716 C CA . ARG A 1 216 ? -0.818 -3.374 -3.407 1.00 94.50 216 ARG A CA 1
ATOM 1717 C C . ARG A 1 216 ? -1.462 -4.381 -2.450 1.00 94.50 216 ARG A C 1
ATOM 1719 O O . ARG A 1 216 ? -1.083 -4.438 -1.283 1.00 94.50 216 ARG A O 1
ATOM 1726 N N . ASN A 1 217 ? -2.386 -5.211 -2.933 1.00 94.38 217 ASN A N 1
ATOM 1727 C CA . ASN A 1 217 ? -3.035 -6.236 -2.113 1.00 94.38 217 ASN A CA 1
ATOM 1728 C C . ASN A 1 217 ? -2.070 -7.377 -1.761 1.00 94.38 217 ASN A C 1
ATOM 1730 O O . ASN A 1 217 ? -2.122 -7.899 -0.653 1.00 94.38 217 ASN A O 1
ATOM 1734 N N . VAL A 1 218 ? -1.151 -7.723 -2.670 1.00 93.62 218 VAL A N 1
ATOM 1735 C CA . VAL A 1 218 ? -0.129 -8.764 -2.448 1.00 93.62 218 VAL A CA 1
ATOM 1736 C C . VAL A 1 218 ? 0.963 -8.275 -1.496 1.00 93.62 218 VAL A C 1
ATOM 1738 O O . VAL A 1 218 ? 1.530 -9.063 -0.737 1.00 93.62 218 VAL A O 1
ATOM 1741 N N . LEU A 1 219 ? 1.263 -6.975 -1.525 1.00 94.62 219 LEU A N 1
ATOM 1742 C CA . LEU A 1 219 ? 2.275 -6.354 -0.670 1.00 94.62 219 LEU A CA 1
ATOM 1743 C C . LEU A 1 219 ? 1.783 -6.123 0.759 1.00 94.62 219 LEU A C 1
ATOM 1745 O O . LEU A 1 219 ? 2.595 -6.153 1.677 1.00 94.62 219 LEU A O 1
ATOM 1749 N N . ASN A 1 220 ? 0.484 -5.886 0.960 1.00 96.25 220 ASN A N 1
ATOM 1750 C CA . ASN A 1 220 ? -0.028 -5.513 2.274 1.00 96.25 220 ASN A CA 1
ATOM 1751 C C . ASN A 1 220 ? 0.133 -6.647 3.301 1.00 96.25 220 ASN A C 1
ATOM 1753 O O . ASN A 1 220 ? -0.032 -7.830 2.991 1.00 96.25 220 ASN A O 1
ATOM 1757 N N . ARG A 1 221 ? 0.445 -6.283 4.544 1.00 93.06 221 ARG A N 1
ATOM 1758 C CA . ARG A 1 221 ? 0.686 -7.204 5.660 1.00 93.06 221 ARG A CA 1
ATOM 1759 C C . ARG A 1 221 ? 0.092 -6.590 6.915 1.00 93.06 221 ARG A C 1
ATOM 1761 O O . ARG A 1 221 ? 0.312 -5.416 7.189 1.00 93.06 221 ARG A O 1
ATOM 1768 N N . ALA A 1 222 ? -0.639 -7.391 7.674 1.00 95.69 222 ALA A N 1
ATOM 1769 C CA . ALA A 1 222 ? -1.199 -6.986 8.950 1.00 95.69 222 ALA A CA 1
ATOM 1770 C C . ALA A 1 222 ? -1.452 -8.224 9.824 1.00 95.69 222 ALA A C 1
ATOM 1772 O O . ALA A 1 222 ? -1.678 -9.310 9.284 1.00 95.69 222 ALA A O 1
ATOM 1773 N N . PRO A 1 223 ? -1.453 -8.075 11.158 1.00 96.56 223 PRO A N 1
ATOM 1774 C CA . PRO A 1 223 ? -1.923 -9.108 12.080 1.00 96.56 223 PRO A CA 1
ATOM 1775 C C . PRO A 1 223 ? -3.349 -9.562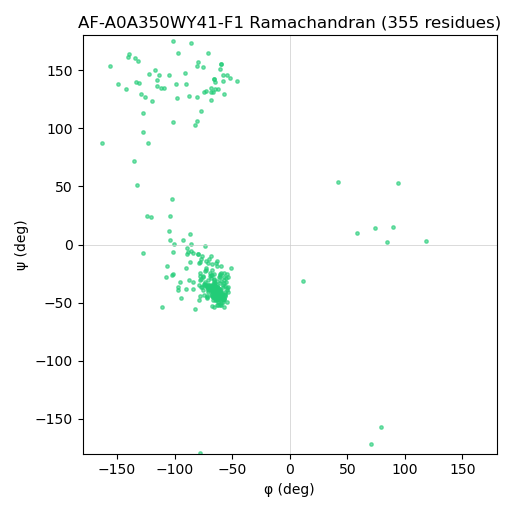 11.751 1.00 96.56 223 PRO A C 1
ATOM 1777 O O . PRO A 1 223 ? -4.177 -8.757 11.318 1.00 96.56 223 PRO A O 1
ATOM 1780 N N . ALA A 1 224 ? -3.657 -10.842 11.960 1.00 96.75 224 ALA A N 1
ATOM 1781 C CA . ALA A 1 224 ? -4.922 -11.428 11.513 1.00 96.75 224 ALA A CA 1
ATOM 1782 C C . ALA A 1 224 ? -6.115 -10.983 12.374 1.00 96.75 224 ALA A C 1
ATOM 1784 O O . ALA A 1 224 ? -7.265 -11.000 11.919 1.00 96.75 224 ALA A O 1
ATOM 1785 N N . THR A 1 225 ? -5.843 -10.568 13.613 1.00 98.44 225 THR A N 1
ATOM 1786 C CA . THR A 1 225 ? -6.855 -10.115 14.569 1.00 98.44 225 THR A CA 1
ATOM 1787 C C . THR A 1 225 ? -6.476 -8.794 15.232 1.00 98.44 225 THR A C 1
ATOM 1789 O O . THR A 1 225 ? -5.304 -8.419 15.301 1.00 98.44 225 THR A O 1
ATOM 1792 N N . LEU A 1 226 ? -7.489 -8.085 15.734 1.00 98.31 226 LEU A N 1
ATOM 1793 C CA . LEU A 1 226 ? -7.302 -6.852 16.493 1.00 98.31 226 LEU A CA 1
ATOM 1794 C C . LEU A 1 226 ? -6.487 -7.105 17.768 1.00 98.31 226 LEU A C 1
ATOM 1796 O O . LEU A 1 226 ? -5.631 -6.297 18.108 1.00 98.31 226 LEU A O 1
ATOM 1800 N N . ASP A 1 227 ? -6.701 -8.238 18.436 1.00 97.81 227 ASP A N 1
ATOM 1801 C CA . ASP A 1 227 ? -5.943 -8.596 19.637 1.00 97.81 227 ASP A CA 1
ATOM 1802 C C . ASP A 1 227 ? -4.451 -8.764 19.321 1.00 97.81 227 ASP A C 1
ATOM 1804 O O . ASP A 1 227 ? -3.608 -8.203 20.020 1.00 97.81 227 ASP A O 1
ATOM 1808 N N . GLU A 1 228 ? -4.105 -9.446 18.223 1.00 97.31 228 GLU A N 1
ATOM 1809 C CA . GLU A 1 228 ? -2.713 -9.537 17.763 1.00 97.31 228 GLU A CA 1
ATOM 1810 C C . GLU A 1 228 ? -2.139 -8.157 17.414 1.00 97.31 228 GLU A C 1
ATOM 1812 O O . GLU A 1 228 ? -1.013 -7.849 17.805 1.00 97.31 228 GLU A O 1
ATOM 1817 N N . MET A 1 229 ? -2.907 -7.294 16.738 1.00 97.62 229 MET A N 1
ATOM 1818 C CA . MET A 1 229 ? -2.492 -5.913 16.453 1.00 97.62 229 MET A CA 1
ATOM 1819 C C . MET A 1 229 ? -2.147 -5.146 17.731 1.00 97.62 229 MET A C 1
ATOM 1821 O O . MET A 1 229 ? -1.117 -4.474 17.793 1.00 97.62 229 MET A O 1
ATOM 1825 N N . LEU A 1 230 ? -2.962 -5.285 18.777 1.00 96.25 230 LEU A N 1
ATOM 1826 C CA . LEU A 1 230 ? -2.721 -4.628 20.059 1.00 96.25 230 LEU A CA 1
ATOM 1827 C C . LEU A 1 230 ? -1.425 -5.104 20.732 1.00 96.25 230 LEU A C 1
ATOM 1829 O O . LEU A 1 230 ? -0.750 -4.304 21.381 1.00 96.25 230 LEU A O 1
ATOM 1833 N N . THR A 1 231 ? -1.020 -6.362 20.525 1.00 94.19 231 THR A N 1
ATOM 1834 C CA . THR A 1 231 ? 0.283 -6.857 21.010 1.00 94.19 231 THR A CA 1
ATOM 1835 C C . THR A 1 231 ? 1.482 -6.319 20.227 1.00 94.19 231 THR A C 1
ATOM 1837 O O . THR A 1 231 ? 2.585 -6.307 20.766 1.00 94.19 231 THR A O 1
ATOM 1840 N N . ARG A 1 232 ? 1.270 -5.837 18.993 1.00 92.19 232 ARG A N 1
ATOM 1841 C CA . ARG A 1 232 ? 2.315 -5.353 18.074 1.00 92.19 232 ARG A CA 1
ATOM 1842 C C . ARG A 1 232 ? 2.372 -3.826 17.960 1.00 92.19 232 ARG A C 1
ATOM 1844 O O . ARG A 1 232 ? 3.055 -3.298 17.088 1.00 92.19 232 ARG A O 1
ATOM 1851 N N . LEU A 1 233 ? 1.691 -3.076 18.832 1.00 92.06 233 LEU A N 1
ATOM 1852 C CA . LEU A 1 233 ? 1.694 -1.601 18.785 1.00 92.06 233 LEU A CA 1
ATOM 1853 C C . LEU A 1 233 ? 3.106 -1.000 18.887 1.00 92.06 233 LEU A C 1
ATOM 1855 O O . LEU A 1 233 ? 3.406 0.003 18.238 1.00 92.06 233 LEU A O 1
ATOM 1859 N N . ASN A 1 234 ? 3.985 -1.630 19.670 1.00 87.25 234 ASN A N 1
ATOM 1860 C CA . ASN A 1 234 ? 5.393 -1.250 19.820 1.00 87.25 234 ASN A CA 1
ATOM 1861 C C . ASN A 1 234 ? 6.247 -1.536 18.571 1.00 87.25 234 ASN A C 1
ATOM 1863 O O . ASN A 1 234 ? 7.361 -1.030 18.473 1.00 87.25 234 ASN A O 1
ATOM 1867 N N . GLU A 1 235 ? 5.729 -2.297 17.609 1.00 88.44 235 GLU A N 1
ATOM 1868 C CA . GLU A 1 235 ? 6.379 -2.575 16.324 1.00 88.44 235 GLU A CA 1
ATOM 1869 C C . GLU A 1 235 ? 6.070 -1.505 15.266 1.00 88.44 235 GLU A C 1
ATOM 1871 O O . GLU A 1 235 ? 6.436 -1.643 14.103 1.00 88.44 235 GLU A O 1
ATOM 1876 N N . GLY A 1 236 ? 5.431 -0.402 15.670 1.00 91.50 236 GLY A N 1
ATOM 1877 C CA . GLY A 1 236 ? 5.222 0.758 14.815 1.00 91.50 236 GLY A CA 1
ATOM 1878 C C . GLY A 1 236 ? 3.884 0.739 14.091 1.00 91.50 236 GLY A C 1
ATOM 1879 O O . GLY A 1 236 ? 3.845 0.951 12.884 1.00 91.50 236 GLY A O 1
ATOM 1880 N N . TRP A 1 237 ? 2.788 0.565 14.828 1.00 96.19 237 TRP A N 1
ATOM 1881 C CA . TRP A 1 237 ? 1.427 0.722 14.309 1.00 96.19 237 TRP A CA 1
ATOM 1882 C C . TRP A 1 237 ? 0.702 1.891 14.972 1.00 96.19 237 TRP A C 1
ATOM 1884 O O . TRP A 1 237 ? 0.832 2.136 16.172 1.00 96.19 237 TRP A O 1
ATOM 1894 N N . LEU A 1 238 ? -0.083 2.616 14.180 1.00 95.88 238 LEU A N 1
ATOM 1895 C CA . LEU A 1 238 ? -0.840 3.787 14.607 1.00 95.88 238 LEU A CA 1
ATOM 1896 C C . LEU A 1 238 ? -2.332 3.542 14.393 1.00 95.88 238 LEU A C 1
ATOM 1898 O O . LEU A 1 238 ? -2.752 3.276 13.268 1.00 95.88 238 LEU A O 1
ATOM 1902 N N . LEU A 1 239 ? -3.131 3.665 15.458 1.00 97.81 239 LEU A N 1
ATOM 1903 C CA . LEU A 1 239 ? -4.590 3.714 15.346 1.00 97.81 239 LEU A CA 1
ATOM 1904 C C . LEU A 1 239 ? -4.995 5.022 14.658 1.00 97.81 239 LEU A C 1
ATOM 1906 O O . LEU A 1 239 ? -4.647 6.113 15.115 1.00 97.81 239 LEU A O 1
ATOM 1910 N N . MET A 1 240 ? -5.748 4.909 13.570 1.00 97.50 240 MET A N 1
ATOM 1911 C CA . MET A 1 240 ? -6.207 6.047 12.784 1.00 97.50 240 MET A CA 1
ATOM 1912 C C . MET A 1 240 ? -7.560 6.550 13.269 1.00 97.50 240 MET A C 1
ATOM 1914 O O . MET A 1 240 ? -8.416 5.767 13.673 1.00 97.50 240 MET A O 1
ATOM 1918 N N . SER A 1 241 ? -7.777 7.862 13.142 1.00 97.06 241 SER A N 1
ATOM 1919 C CA . SER A 1 241 ? -9.062 8.476 13.481 1.00 97.06 241 SER A CA 1
ATOM 1920 C C . SER A 1 241 ? -10.214 7.898 12.642 1.00 97.06 241 SER A C 1
ATOM 1922 O O . SER A 1 241 ? -9.995 7.495 11.493 1.00 97.06 241 SER A O 1
ATOM 1924 N N . PRO A 1 242 ? -11.464 7.951 13.141 1.00 96.38 242 PRO A N 1
ATOM 1925 C CA . PRO A 1 242 ? -12.632 7.497 12.384 1.00 96.38 242 PRO A CA 1
ATOM 1926 C C . PRO A 1 242 ? -12.784 8.216 11.036 1.00 96.38 242 PRO A C 1
ATOM 1928 O O . PRO A 1 242 ? -13.191 7.621 10.043 1.00 96.38 242 PRO A O 1
ATOM 1931 N N . VAL A 1 243 ? -12.384 9.490 10.971 1.00 94.88 243 VAL A N 1
ATOM 1932 C CA . VAL A 1 243 ? -12.381 10.277 9.728 1.00 94.88 243 VAL A CA 1
ATOM 1933 C C . VAL A 1 243 ? -11.378 9.714 8.719 1.00 94.88 243 VAL A C 1
ATOM 1935 O O . VAL A 1 243 ? -11.717 9.550 7.549 1.00 94.88 243 VAL A O 1
ATOM 1938 N N . SER A 1 244 ? -10.165 9.370 9.158 1.00 92.81 244 SER A N 1
ATOM 1939 C CA . SER A 1 244 ? -9.150 8.746 8.296 1.00 92.81 244 SER A CA 1
ATOM 1940 C C . SER A 1 244 ? -9.522 7.316 7.881 1.00 92.81 244 SER A C 1
ATOM 1942 O O . SER A 1 244 ? -9.072 6.837 6.842 1.00 92.81 244 SER A O 1
ATOM 1944 N N . ALA A 1 245 ? -10.354 6.637 8.672 1.00 94.50 245 ALA A N 1
ATOM 1945 C CA . ALA A 1 245 ? -10.862 5.298 8.392 1.00 94.50 245 ALA A CA 1
ATOM 1946 C C . ALA A 1 245 ? -12.118 5.285 7.500 1.00 94.50 245 ALA A C 1
ATOM 1948 O O . ALA A 1 245 ? -12.554 4.215 7.089 1.00 94.50 245 ALA A O 1
ATOM 1949 N N . ALA A 1 246 ? -12.696 6.441 7.156 1.00 93.44 246 ALA A N 1
ATOM 1950 C CA . ALA A 1 246 ? -14.026 6.528 6.549 1.00 93.44 246 ALA A CA 1
ATOM 1951 C C . ALA A 1 246 ? -14.188 5.806 5.194 1.00 93.44 246 ALA A C 1
ATOM 1953 O O . ALA A 1 246 ? -15.298 5.394 4.852 1.00 93.44 246 ALA A O 1
ATOM 1954 N N . TYR A 1 247 ? -13.103 5.616 4.435 1.00 91.19 247 TYR A N 1
ATOM 1955 C CA . TYR A 1 247 ? -13.086 4.804 3.204 1.00 91.19 247 TYR A CA 1
ATOM 1956 C C . TYR A 1 247 ? -13.148 3.288 3.455 1.00 91.19 247 TYR A C 1
ATOM 1958 O O . TYR A 1 247 ? -13.173 2.507 2.514 1.00 91.19 247 TYR A O 1
ATOM 1966 N N . HIS A 1 248 ? -13.180 2.869 4.715 1.00 94.81 248 HIS A N 1
ATOM 1967 C CA . HIS A 1 248 ? -13.257 1.473 5.130 1.00 94.81 248 HIS A CA 1
ATOM 1968 C C . HIS A 1 248 ? -14.464 1.227 6.039 1.00 94.81 248 HIS A C 1
ATOM 1970 O O . HIS A 1 248 ? -14.452 0.302 6.841 1.00 94.81 248 HIS A O 1
ATOM 1976 N N . MET A 1 249 ? -15.500 2.066 5.941 1.00 95.94 249 MET A N 1
ATOM 1977 C CA . MET A 1 249 ? -16.696 2.022 6.792 1.00 95.94 249 MET A CA 1
ATOM 1978 C C . MET A 1 249 ? -17.993 1.803 6.000 1.00 95.94 249 MET A C 1
ATOM 1980 O O . MET A 1 249 ? -19.080 2.186 6.437 1.00 95.94 249 MET A O 1
ATOM 1984 N N . TYR A 1 250 ? -17.904 1.214 4.810 1.00 93.19 250 TYR A N 1
ATOM 1985 C CA . TYR A 1 250 ? -19.065 0.993 3.956 1.00 93.19 250 TYR A CA 1
ATOM 1986 C C . TYR A 1 250 ? -19.946 -0.154 4.453 1.00 93.19 250 TYR A C 1
ATOM 1988 O O . TYR A 1 250 ? -19.479 -1.122 5.044 1.00 93.19 250 TYR A O 1
ATOM 1996 N N . GLY A 1 251 ? -21.237 -0.076 4.129 1.00 91.50 251 GLY A N 1
ATOM 1997 C CA . GLY A 1 251 ? -22.167 -1.188 4.305 1.00 91.50 251 GLY A CA 1
ATOM 1998 C C . GLY A 1 251 ? -22.663 -1.383 5.738 1.00 91.50 251 GLY A C 1
ATOM 1999 O O . GLY A 1 251 ? -22.758 -0.446 6.541 1.00 91.50 251 GLY A O 1
ATOM 2000 N N . LYS A 1 252 ? -23.092 -2.613 6.024 1.00 92.62 252 LYS A N 1
ATOM 2001 C CA . LYS A 1 252 ? -23.612 -3.003 7.335 1.00 92.62 252 LYS A CA 1
ATOM 2002 C C . LYS A 1 252 ? -22.453 -3.089 8.326 1.00 92.62 252 LYS A C 1
ATOM 2004 O O . LYS A 1 252 ? -21.443 -3.704 8.022 1.00 92.62 252 LYS A O 1
ATOM 2009 N N . ASP A 1 253 ? -22.635 -2.482 9.493 1.00 96.19 253 ASP A N 1
ATOM 2010 C CA . ASP A 1 253 ? -21.663 -2.436 10.591 1.00 96.19 253 ASP A CA 1
ATOM 2011 C C . ASP A 1 253 ? -20.291 -1.814 10.242 1.00 96.19 253 ASP A C 1
ATOM 2013 O O . ASP A 1 253 ? -19.371 -1.870 11.054 1.00 96.19 253 ASP A O 1
ATOM 2017 N N . GLY A 1 254 ? -20.142 -1.183 9.071 1.00 96.25 254 GLY A N 1
ATOM 2018 C CA . GLY A 1 254 ? -18.882 -0.571 8.648 1.00 96.25 254 GLY A CA 1
ATOM 2019 C C . GLY A 1 254 ? -18.400 0.544 9.580 1.00 96.25 254 GLY A C 1
ATOM 2020 O O . GLY A 1 254 ? -17.203 0.730 9.738 1.00 96.25 254 GLY A O 1
ATOM 2021 N N . GLU A 1 255 ? -19.298 1.239 10.278 1.00 97.44 255 GLU A N 1
ATOM 2022 C CA . GLU A 1 255 ? -18.949 2.243 11.287 1.00 97.44 255 GLU A CA 1
ATOM 2023 C C . GLU A 1 255 ? -18.196 1.670 12.499 1.00 97.44 255 GLU A C 1
ATOM 2025 O O . GLU A 1 255 ? -17.591 2.426 13.247 1.00 97.44 255 GLU A O 1
ATOM 2030 N N . TYR A 1 256 ? -18.204 0.351 12.700 1.00 98.31 256 TYR A N 1
ATOM 2031 C CA . TYR A 1 256 ? -17.412 -0.302 13.745 1.00 98.31 256 TYR A CA 1
ATOM 2032 C C . TYR A 1 256 ? -16.001 -0.669 13.269 1.00 98.31 256 TYR A C 1
ATOM 2034 O O . TYR A 1 256 ? -15.197 -1.137 14.076 1.00 98.31 256 TYR A O 1
ATOM 2042 N N . ASN A 1 257 ? -15.693 -0.496 11.979 1.00 98.50 257 ASN A N 1
ATOM 2043 C CA . ASN A 1 257 ? -14.378 -0.819 11.449 1.00 98.50 257 ASN A CA 1
ATOM 2044 C C . ASN A 1 257 ? -13.328 0.155 11.997 1.00 98.50 257 ASN A C 1
ATOM 2046 O O . ASN A 1 257 ? -13.515 1.374 11.987 1.00 98.50 257 ASN A O 1
ATOM 2050 N N . VAL A 1 258 ? -12.191 -0.386 12.432 1.00 98.50 258 VAL A N 1
ATOM 2051 C CA . VAL A 1 258 ? -11.052 0.392 12.934 1.00 98.50 258 VAL A CA 1
ATOM 2052 C C . VAL A 1 258 ? -9.856 0.211 12.016 1.00 98.50 258 VAL A C 1
ATOM 2054 O O . VAL A 1 258 ? -9.574 -0.902 11.575 1.00 98.50 258 VAL A O 1
ATOM 2057 N N . LYS A 1 259 ? -9.158 1.309 11.717 1.00 98.31 259 LYS A N 1
ATOM 2058 C CA . LYS A 1 259 ? -8.006 1.317 10.812 1.00 98.31 259 LYS A CA 1
ATOM 2059 C C . LYS A 1 259 ? -6.716 1.554 11.582 1.00 98.31 259 LYS A C 1
ATOM 2061 O O . LYS A 1 259 ? -6.636 2.488 12.376 1.00 98.31 259 LYS A O 1
ATOM 2066 N N . PHE A 1 260 ? -5.698 0.765 11.272 1.00 98.50 260 PHE A N 1
ATOM 2067 C CA . PHE A 1 260 ? -4.320 0.995 11.678 1.00 98.50 260 PHE A CA 1
ATOM 2068 C C . PHE A 1 260 ? -3.446 1.219 10.449 1.00 98.50 260 PHE A C 1
ATOM 2070 O O . PHE A 1 260 ? -3.720 0.682 9.375 1.00 98.50 260 PHE A O 1
ATOM 2077 N N . VAL A 1 261 ? -2.393 2.011 10.610 1.00 97.94 261 VAL A N 1
ATOM 2078 C CA . VAL A 1 261 ? -1.372 2.233 9.582 1.00 97.94 261 VAL A CA 1
ATOM 2079 C C . VAL A 1 261 ? -0.003 2.112 10.239 1.00 97.94 261 VAL A C 1
ATOM 2081 O O . VAL A 1 261 ? 0.178 2.580 11.366 1.00 97.94 261 VAL A O 1
ATOM 2084 N N . SER A 1 262 ? 0.955 1.485 9.566 1.00 96.38 262 SER A N 1
ATOM 2085 C CA . SER A 1 262 ? 2.335 1.424 10.046 1.00 96.38 262 SER A CA 1
ATOM 2086 C C . SER A 1 262 ? 2.932 2.832 10.192 1.00 96.38 262 SER A C 1
ATOM 2088 O O . SER A 1 262 ? 2.502 3.788 9.547 1.00 96.38 262 SER A O 1
ATOM 2090 N N . THR A 1 263 ? 3.938 3.004 11.044 1.00 94.56 263 THR A N 1
ATOM 2091 C CA . THR A 1 263 ? 4.577 4.310 11.301 1.00 94.56 263 THR A CA 1
ATOM 2092 C C . THR A 1 263 ? 5.319 4.861 10.087 1.00 94.56 263 THR A C 1
ATOM 2094 O O . THR A 1 263 ? 5.462 6.078 9.952 1.00 94.56 263 THR A O 1
ATOM 2097 N N . ASP A 1 264 ? 5.756 3.988 9.181 1.00 94.56 264 ASP A N 1
ATOM 2098 C CA . ASP A 1 264 ? 6.291 4.374 7.877 1.00 94.56 264 ASP A CA 1
ATOM 2099 C C . ASP A 1 264 ? 5.196 4.695 6.846 1.00 94.56 264 ASP A C 1
ATOM 2101 O O . ASP A 1 264 ? 5.511 5.231 5.791 1.00 94.56 264 ASP A O 1
ATOM 2105 N N . GLY A 1 265 ? 3.921 4.446 7.166 1.00 96.44 265 GLY A N 1
ATOM 2106 C CA . GLY A 1 265 ? 2.759 4.818 6.361 1.00 96.44 265 GLY A CA 1
ATOM 2107 C C . GLY A 1 265 ? 2.380 3.838 5.253 1.00 96.44 265 GLY A C 1
ATOM 2108 O O . GLY A 1 265 ? 1.449 4.121 4.496 1.00 96.44 265 GLY A O 1
ATOM 2109 N N . HIS A 1 266 ? 3.090 2.717 5.137 1.00 96.75 266 HIS A N 1
ATOM 2110 C CA . HIS A 1 266 ? 3.005 1.832 3.980 1.00 96.75 266 HIS A CA 1
ATOM 2111 C C . HIS A 1 266 ? 2.063 0.639 4.158 1.00 96.75 266 HIS A C 1
ATOM 2113 O O . HIS A 1 266 ? 1.374 0.270 3.213 1.00 96.75 266 HIS A O 1
ATOM 2119 N N . PHE A 1 267 ? 1.985 0.047 5.344 1.00 97.00 267 PHE A N 1
ATOM 2120 C CA . PHE A 1 267 ? 1.082 -1.067 5.614 1.00 97.00 267 PHE A CA 1
ATOM 2121 C C . PHE A 1 267 ? -0.182 -0.565 6.297 1.00 97.00 267 PHE A C 1
ATOM 2123 O O . PHE A 1 267 ? -0.127 0.270 7.201 1.00 97.00 267 PHE A O 1
ATOM 2130 N N . GLU A 1 268 ? -1.328 -1.090 5.882 1.00 98.12 268 GLU A N 1
ATOM 2131 C CA . GLU A 1 268 ? -2.616 -0.746 6.472 1.00 98.12 268 GLU A CA 1
ATOM 2132 C C . GLU A 1 268 ? -3.313 -2.001 6.997 1.00 98.12 268 GLU A C 1
ATOM 2134 O O . GLU A 1 268 ? -3.229 -3.077 6.405 1.00 98.12 268 GLU A O 1
ATOM 2139 N N . ALA A 1 269 ? -4.065 -1.853 8.081 1.00 98.31 269 ALA A N 1
ATOM 2140 C CA . ALA A 1 269 ? -4.934 -2.894 8.610 1.00 98.31 269 ALA A CA 1
ATOM 2141 C C . ALA A 1 269 ? -6.316 -2.310 8.884 1.00 98.31 269 ALA A C 1
ATOM 2143 O O . ALA A 1 269 ? -6.430 -1.204 9.409 1.00 98.31 269 ALA A O 1
ATOM 2144 N N . VAL A 1 270 ? -7.366 -3.058 8.561 1.00 98.62 270 VAL A N 1
ATOM 2145 C CA . VAL A 1 270 ? -8.739 -2.724 8.947 1.00 98.62 270 VAL A CA 1
ATOM 2146 C C . VAL A 1 270 ? -9.314 -3.926 9.668 1.00 98.62 270 VAL A C 1
ATOM 2148 O O . VAL A 1 270 ? -9.283 -5.027 9.127 1.00 98.62 270 VAL A O 1
ATOM 2151 N N . TYR A 1 271 ? -9.840 -3.720 10.870 1.00 98.75 271 TYR A N 1
ATOM 2152 C CA . TYR A 1 271 ? -10.513 -4.760 11.644 1.00 98.75 271 TYR A CA 1
ATOM 2153 C C . TYR A 1 271 ? -11.994 -4.447 11.739 1.00 98.75 271 TYR A C 1
ATOM 2155 O O . TYR A 1 271 ? -12.363 -3.305 12.009 1.00 98.75 271 TYR A O 1
ATOM 2163 N N . ASN A 1 272 ? -12.833 -5.457 11.525 1.00 98.12 272 ASN A N 1
ATOM 2164 C CA . ASN A 1 272 ? -14.276 -5.308 11.651 1.00 98.12 272 ASN A CA 1
ATOM 2165 C C . ASN A 1 272 ? -14.740 -5.318 13.117 1.00 98.12 272 ASN A C 1
ATOM 2167 O O . ASN A 1 272 ? -13.943 -5.483 14.044 1.00 98.12 272 ASN A O 1
ATOM 2171 N N . LYS A 1 273 ? -16.055 -5.196 13.334 1.00 97.69 273 LYS A N 1
ATOM 2172 C CA . LYS A 1 273 ? -16.669 -5.234 14.674 1.00 97.69 273 LYS A CA 1
ATOM 2173 C C . LYS A 1 273 ? -16.318 -6.483 15.499 1.00 97.69 273 LYS A C 1
ATOM 2175 O O . LYS A 1 273 ? -16.370 -6.443 16.725 1.00 97.69 273 LYS A O 1
ATOM 2180 N N . ASP A 1 274 ? -15.980 -7.589 14.839 1.00 97.50 274 ASP A N 1
ATOM 2181 C CA . ASP A 1 274 ? -15.638 -8.862 15.476 1.00 97.50 274 ASP A CA 1
ATOM 2182 C C . ASP A 1 274 ? -14.121 -8.989 15.713 1.00 97.50 274 ASP A C 1
ATOM 2184 O O . ASP A 1 274 ? -13.645 -10.034 16.145 1.00 97.50 274 ASP A O 1
ATOM 2188 N N . GLY A 1 275 ? -13.343 -7.942 15.411 1.00 98.00 275 GLY A N 1
ATOM 2189 C CA . GLY A 1 275 ? -11.888 -7.927 15.557 1.00 98.00 275 GLY A CA 1
ATOM 2190 C C . GLY A 1 275 ? -11.151 -8.740 14.492 1.00 98.00 275 GLY A C 1
ATOM 2191 O O . GLY A 1 275 ? -9.965 -9.016 14.658 1.00 98.00 275 GLY A O 1
ATOM 2192 N N . ARG A 1 276 ? -11.819 -9.134 13.401 1.00 98.31 276 ARG A N 1
ATOM 2193 C CA . ARG A 1 276 ? -11.206 -9.889 12.298 1.00 98.31 276 ARG A CA 1
ATOM 2194 C C . ARG A 1 276 ? -10.641 -8.936 11.255 1.00 98.31 276 ARG A C 1
ATOM 2196 O O . ARG A 1 276 ? -11.306 -7.957 10.908 1.00 98.31 276 ARG A O 1
ATOM 2203 N N . LEU A 1 277 ? -9.446 -9.237 10.744 1.00 98.50 277 LEU A N 1
ATOM 2204 C CA . LEU A 1 277 ? -8.863 -8.498 9.627 1.00 98.50 277 LEU A CA 1
ATOM 2205 C C . LEU A 1 277 ? -9.811 -8.543 8.421 1.00 98.50 277 LEU A C 1
ATOM 2207 O O . LEU A 1 277 ? -10.282 -9.609 8.016 1.00 98.50 277 LEU A O 1
ATOM 2211 N N . VAL A 1 278 ? -10.090 -7.375 7.853 1.00 97.62 278 VAL A N 1
ATOM 2212 C CA . VAL A 1 278 ? -10.911 -7.225 6.657 1.00 97.62 278 VAL A CA 1
ATOM 2213 C C . VAL A 1 278 ? -10.040 -7.489 5.435 1.00 97.62 278 VAL A C 1
ATOM 2215 O O . VAL A 1 278 ? -9.231 -6.653 5.032 1.00 97.62 278 VAL A O 1
ATOM 2218 N N . THR A 1 279 ? -10.203 -8.678 4.864 1.00 95.62 279 THR A N 1
ATOM 2219 C CA . THR A 1 279 ? -9.556 -9.118 3.624 1.00 95.62 279 THR A CA 1
ATOM 2220 C C . THR A 1 279 ? -10.521 -9.018 2.444 1.00 95.62 279 THR A C 1
ATOM 2222 O O . THR A 1 279 ? -11.708 -8.737 2.622 1.00 95.62 279 THR A O 1
ATOM 2225 N N . GLU A 1 280 ? -10.028 -9.295 1.235 1.00 94.19 280 GLU A N 1
ATOM 2226 C CA . GLU A 1 280 ? -10.860 -9.388 0.029 1.00 94.19 280 GLU A CA 1
ATOM 2227 C C . GLU A 1 280 ? -12.040 -10.363 0.196 1.00 94.19 280 GLU A C 1
ATOM 2229 O O . GLU A 1 280 ? -13.161 -10.048 -0.198 1.00 94.19 280 GLU A O 1
ATOM 2234 N N . GLU A 1 281 ? -11.814 -11.511 0.841 1.00 92.81 281 GLU A N 1
ATOM 2235 C CA . GLU A 1 281 ? -12.846 -12.529 1.082 1.00 92.81 281 GLU A CA 1
ATOM 2236 C C . GLU A 1 281 ? -13.895 -12.101 2.117 1.00 92.81 281 GLU A C 1
ATOM 2238 O O . GLU A 1 281 ? -15.041 -12.547 2.060 1.00 92.81 281 GLU A O 1
ATOM 2243 N N . VAL A 1 282 ? -13.501 -11.265 3.083 1.00 93.06 282 VAL A N 1
ATOM 2244 C CA . VAL A 1 282 ? -14.388 -10.795 4.155 1.00 93.06 282 VAL A CA 1
ATOM 2245 C C . VAL A 1 282 ? -15.232 -9.627 3.665 1.00 93.06 282 VAL A C 1
ATOM 2247 O O . VAL A 1 282 ? -16.457 -9.671 3.767 1.00 93.06 282 VAL A O 1
ATOM 2250 N N . ASP A 1 283 ? -14.576 -8.581 3.163 1.00 94.06 283 ASP A N 1
ATOM 2251 C CA . ASP A 1 283 ? -15.229 -7.397 2.619 1.00 94.06 283 ASP A CA 1
ATOM 2252 C C . ASP A 1 283 ? -14.249 -6.579 1.761 1.00 94.06 283 ASP A C 1
ATOM 2254 O O . ASP A 1 283 ? -13.590 -5.640 2.223 1.00 94.06 283 ASP A O 1
ATOM 2258 N N . ALA A 1 284 ? -14.168 -6.934 0.478 1.00 94.12 284 ALA A N 1
ATOM 2259 C CA . ALA A 1 284 ? -13.263 -6.317 -0.488 1.00 94.12 284 ALA A CA 1
ATOM 2260 C C . ALA A 1 284 ? -13.367 -4.784 -0.574 1.00 94.12 284 ALA A C 1
ATOM 2262 O O . ALA A 1 284 ? -12.388 -4.120 -0.908 1.00 94.12 284 ALA A O 1
ATOM 2263 N N . ILE A 1 285 ? -14.522 -4.182 -0.269 1.00 92.44 285 ILE A N 1
ATOM 2264 C CA . ILE A 1 285 ? -14.652 -2.723 -0.358 1.00 92.44 285 ILE A CA 1
ATOM 2265 C C . ILE A 1 285 ? -13.993 -1.999 0.815 1.00 92.44 285 ILE A C 1
ATOM 2267 O O . ILE A 1 285 ? -13.519 -0.876 0.654 1.00 92.44 285 ILE A O 1
ATOM 2271 N N . ASN A 1 286 ? -13.960 -2.650 1.977 1.00 95.00 286 ASN A N 1
ATOM 2272 C CA . ASN A 1 286 ? -13.444 -2.096 3.220 1.00 95.00 286 ASN A CA 1
ATOM 2273 C C . ASN A 1 286 ? -12.036 -2.605 3.551 1.00 95.00 286 ASN A C 1
ATOM 2275 O O . ASN A 1 286 ? -11.432 -2.108 4.500 1.00 95.00 286 ASN A O 1
ATOM 2279 N N . MET A 1 287 ? -11.489 -3.554 2.785 1.00 96.31 287 MET A N 1
ATOM 2280 C CA . MET A 1 287 ? -10.138 -4.064 3.021 1.00 96.31 287 MET A CA 1
ATOM 2281 C C . MET A 1 287 ? -9.082 -2.952 2.974 1.00 96.31 287 MET A C 1
ATOM 2283 O O . MET A 1 287 ? -9.194 -1.983 2.217 1.00 96.31 287 MET A O 1
ATOM 2287 N N . ALA A 1 288 ? -8.051 -3.103 3.798 1.00 96.69 288 ALA A N 1
ATOM 2288 C CA . ALA A 1 288 ? -6.861 -2.265 3.753 1.00 96.69 288 ALA A CA 1
ATOM 2289 C C . ALA A 1 288 ? -5.909 -2.726 2.640 1.00 96.69 288 ALA A C 1
ATOM 2291 O O . ALA A 1 288 ? -5.875 -3.905 2.280 1.00 96.69 288 ALA A O 1
ATOM 2292 N N . THR A 1 289 ? -5.095 -1.801 2.132 1.00 96.62 289 THR A N 1
ATOM 2293 C CA . THR A 1 289 ? -4.126 -2.074 1.060 1.00 96.62 289 THR A CA 1
ATOM 2294 C C . THR A 1 289 ? -2.777 -1.447 1.390 1.00 96.62 289 THR A C 1
ATOM 2296 O O . THR A 1 289 ? -2.696 -0.549 2.220 1.00 96.62 289 THR A O 1
ATOM 2299 N N . TYR A 1 290 ? -1.713 -1.916 0.743 1.00 97.31 290 TYR A N 1
ATOM 2300 C CA . TYR A 1 290 ? -0.392 -1.305 0.864 1.00 97.31 290 TYR A CA 1
ATOM 2301 C C . TYR A 1 290 ? -0.407 0.104 0.261 1.00 97.31 290 TYR A C 1
ATOM 2303 O O . TYR A 1 290 ? -1.020 0.283 -0.780 1.00 97.31 290 TYR A O 1
ATOM 2311 N N . ASN A 1 291 ? 0.276 1.095 0.819 1.00 97.19 291 ASN A N 1
ATOM 2312 C CA . ASN A 1 291 ? 0.457 2.408 0.193 1.00 97.19 291 ASN A CA 1
ATOM 2313 C C . ASN A 1 291 ? 1.819 2.463 -0.498 1.00 97.19 291 ASN A C 1
ATOM 2315 O O . ASN A 1 291 ? 2.831 2.239 0.152 1.00 97.19 291 ASN A O 1
ATOM 2319 N N . PHE A 1 292 ? 1.891 2.804 -1.784 1.00 95.44 292 PHE A N 1
ATOM 2320 C CA . PHE A 1 292 ? 3.175 3.052 -2.450 1.00 95.44 292 PHE A CA 1
ATOM 2321 C C . PHE A 1 292 ? 3.852 4.330 -1.951 1.00 95.44 292 PHE A C 1
ATOM 2323 O O . PHE A 1 292 ? 5.078 4.448 -2.004 1.00 95.44 292 PHE A O 1
ATOM 2330 N N . ALA A 1 293 ? 3.068 5.293 -1.469 1.00 95.38 293 ALA A N 1
ATOM 2331 C CA . ALA A 1 293 ? 3.574 6.524 -0.897 1.00 95.38 293 ALA A CA 1
ATOM 2332 C C . ALA A 1 293 ? 2.944 6.766 0.470 1.00 95.38 293 ALA A C 1
ATOM 2334 O O . ALA A 1 293 ? 1.728 6.734 0.647 1.00 95.38 293 ALA A O 1
ATOM 2335 N N . SER A 1 294 ? 3.797 7.035 1.453 1.00 95.00 294 SER A N 1
ATOM 2336 C CA . SER A 1 294 ? 3.323 7.267 2.805 1.00 95.00 294 SER A CA 1
ATOM 2337 C C . SER A 1 294 ? 2.470 8.539 2.901 1.00 95.00 294 SER A C 1
ATOM 2339 O O . SER A 1 294 ? 2.922 9.608 2.465 1.00 95.00 294 SER A O 1
ATOM 2341 N N . PRO A 1 295 ? 1.308 8.492 3.581 1.00 94.19 295 PRO A N 1
ATOM 2342 C CA . PRO A 1 295 ? 0.503 9.677 3.869 1.00 94.19 295 PRO A CA 1
ATOM 2343 C C . PRO A 1 295 ? 1.216 10.695 4.778 1.00 94.19 295 PRO A C 1
ATOM 2345 O O . PRO A 1 295 ? 0.767 11.840 4.891 1.00 94.19 295 PRO A O 1
ATOM 2348 N N . TYR A 1 296 ? 2.315 10.309 5.437 1.00 93.44 296 TYR A N 1
ATOM 2349 C CA . TYR A 1 296 ? 3.058 11.178 6.350 1.00 93.44 296 TYR A CA 1
ATOM 2350 C C . TYR A 1 296 ? 4.219 11.894 5.656 1.00 93.44 296 TYR A C 1
ATOM 2352 O O . TYR A 1 296 ? 4.375 13.104 5.834 1.00 93.44 296 TYR A O 1
ATOM 2360 N N . GLN A 1 297 ? 5.014 11.167 4.862 1.00 93.19 297 GLN A N 1
ATOM 2361 C CA . GLN A 1 297 ? 6.220 11.697 4.216 1.00 93.19 297 GLN A CA 1
ATOM 2362 C C . GLN A 1 297 ? 5.982 12.185 2.777 1.00 93.19 297 GLN A C 1
ATOM 2364 O O . GLN A 1 297 ? 6.621 13.151 2.365 1.00 93.19 297 GLN A O 1
ATOM 2369 N N . ASP A 1 298 ? 5.061 11.576 2.022 1.00 93.31 298 ASP A N 1
ATOM 2370 C CA . ASP A 1 298 ? 4.791 11.925 0.622 1.00 93.31 298 ASP A CA 1
ATOM 2371 C C . ASP A 1 298 ? 3.285 12.004 0.336 1.00 93.31 298 ASP A C 1
ATOM 2373 O O . ASP A 1 298 ? 2.698 11.178 -0.359 1.00 93.31 298 ASP A O 1
ATOM 2377 N N . LYS A 1 299 ? 2.644 13.059 0.852 1.00 93.69 299 LYS A N 1
ATOM 2378 C CA . LYS A 1 299 ? 1.201 13.307 0.667 1.00 93.69 299 LYS A CA 1
ATOM 2379 C C . LYS A 1 299 ? 0.787 13.404 -0.802 1.00 93.69 299 LYS A C 1
ATOM 2381 O O . LYS A 1 299 ? -0.310 12.987 -1.161 1.00 93.69 299 LYS A O 1
ATOM 2386 N N . SER A 1 300 ? 1.647 13.986 -1.640 1.00 92.88 300 SER A N 1
ATOM 2387 C CA . SER A 1 300 ? 1.365 14.139 -3.069 1.00 92.88 300 SER A CA 1
ATOM 2388 C C . SER A 1 300 ? 1.438 12.793 -3.778 1.00 92.88 300 SER A C 1
ATOM 2390 O O . SER A 1 300 ? 0.570 12.492 -4.598 1.00 92.88 300 SER A O 1
ATOM 2392 N N . GLY A 1 301 ? 2.458 11.990 -3.470 1.00 93.81 301 GLY A N 1
ATOM 2393 C CA . GLY A 1 301 ? 2.556 10.614 -3.931 1.00 93.81 301 GLY A CA 1
ATOM 2394 C C . GLY A 1 301 ? 1.370 9.791 -3.451 1.00 93.81 301 GLY A C 1
ATOM 2395 O O . GLY A 1 301 ? 0.764 9.107 -4.261 1.00 93.81 301 GLY A O 1
ATOM 2396 N N . HIS A 1 302 ? 0.964 9.933 -2.190 1.00 95.00 302 HIS A N 1
ATOM 2397 C CA . HIS A 1 302 ? -0.157 9.187 -1.623 1.00 95.00 302 HIS A CA 1
ATOM 2398 C C . HIS A 1 302 ? -1.477 9.484 -2.353 1.00 95.00 302 HIS A C 1
ATOM 2400 O O . HIS A 1 302 ? -2.192 8.573 -2.771 1.00 95.00 302 HIS A O 1
ATOM 2406 N N . GLU A 1 303 ? -1.783 10.759 -2.627 1.00 92.44 303 GLU A N 1
ATOM 2407 C CA . GLU A 1 303 ? -2.970 11.090 -3.430 1.00 92.44 303 GLU A CA 1
ATOM 2408 C C . GLU A 1 303 ? -2.863 10.530 -4.860 1.00 92.44 303 GLU A C 1
ATOM 2410 O O . GLU A 1 303 ? -3.844 10.021 -5.407 1.00 92.44 303 GLU A O 1
ATOM 2415 N N . THR A 1 304 ? -1.676 10.612 -5.468 1.00 93.44 304 THR A N 1
ATOM 2416 C CA . THR A 1 304 ? -1.448 10.246 -6.877 1.00 93.44 304 THR A CA 1
ATOM 2417 C C . THR A 1 304 ? -1.449 8.738 -7.102 1.00 93.44 304 THR A C 1
ATOM 2419 O O . THR A 1 304 ? -2.013 8.266 -8.089 1.00 93.44 304 THR A O 1
ATOM 2422 N N . TYR A 1 305 ? -0.797 7.990 -6.216 1.00 93.94 305 TYR A N 1
ATOM 2423 C CA . TYR A 1 305 ? -0.500 6.575 -6.394 1.00 93.94 305 TYR A CA 1
ATOM 2424 C C . TYR A 1 305 ? -1.445 5.666 -5.607 1.00 93.94 305 TYR A C 1
ATOM 2426 O O . TYR A 1 305 ? -1.681 4.538 -6.028 1.00 93.94 305 TYR A O 1
ATOM 2434 N N . ASP A 1 306 ? -2.037 6.157 -4.517 1.00 93.88 306 ASP A N 1
ATOM 2435 C CA . ASP A 1 306 ? -2.845 5.316 -3.637 1.00 93.88 306 ASP A CA 1
ATOM 2436 C C . ASP A 1 306 ? -4.332 5.679 -3.704 1.00 93.88 306 ASP A C 1
ATOM 2438 O O . ASP A 1 306 ? -5.174 4.823 -3.995 1.00 93.88 306 ASP A O 1
ATOM 2442 N N . ILE A 1 307 ? -4.662 6.957 -3.492 1.00 91.94 307 ILE A N 1
ATOM 2443 C CA . ILE A 1 307 ? -6.053 7.424 -3.382 1.00 91.94 307 ILE A CA 1
ATOM 2444 C C . ILE A 1 307 ? -6.722 7.561 -4.758 1.00 91.94 307 ILE A C 1
ATOM 2446 O O . ILE A 1 307 ? -7.853 7.107 -4.945 1.00 91.94 307 ILE A O 1
ATOM 2450 N N . THR A 1 308 ? -6.065 8.197 -5.733 1.00 91.25 308 THR A N 1
ATOM 2451 C CA . THR A 1 308 ? -6.654 8.429 -7.067 1.00 91.25 308 THR A CA 1
ATO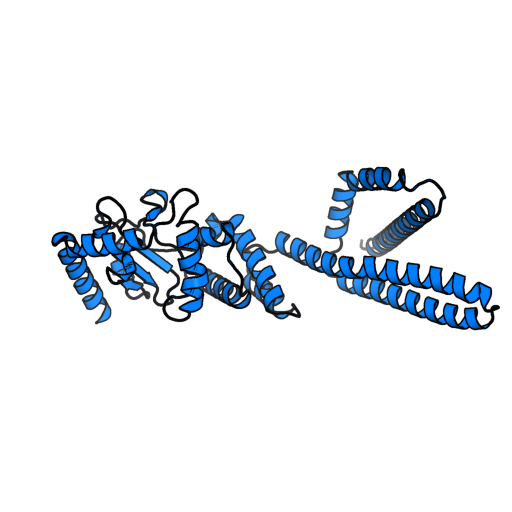M 2452 C C . THR A 1 308 ? -6.949 7.116 -7.806 1.00 91.25 308 THR A C 1
ATOM 2454 O O . THR A 1 308 ? -8.070 6.962 -8.309 1.00 91.25 308 THR A O 1
ATOM 2457 N N . PRO A 1 309 ? -6.030 6.129 -7.842 1.00 92.25 309 PRO A N 1
ATOM 2458 C CA . PRO A 1 309 ? -6.324 4.821 -8.422 1.00 92.25 309 PRO A CA 1
ATOM 2459 C C . PRO A 1 309 ? -7.455 4.094 -7.692 1.00 92.25 309 PRO A C 1
ATOM 2461 O O . PRO A 1 309 ? -8.361 3.590 -8.350 1.00 92.25 309 PRO A O 1
ATOM 2464 N N . TYR A 1 310 ? -7.499 4.140 -6.354 1.00 91.88 310 TYR A N 1
ATOM 2465 C CA . TYR A 1 310 ? -8.617 3.592 -5.577 1.00 91.88 310 TYR A CA 1
ATOM 2466 C C . TYR A 1 310 ? -9.965 4.226 -5.960 1.00 91.88 310 TYR A C 1
ATOM 2468 O O . TYR A 1 310 ? -10.932 3.515 -6.230 1.00 91.88 310 TYR A O 1
ATOM 2476 N N . LYS A 1 311 ? -10.039 5.559 -6.073 1.00 88.31 311 LYS A N 1
ATOM 2477 C CA . LYS A 1 311 ? -11.261 6.264 -6.513 1.00 88.31 311 LYS A CA 1
ATOM 2478 C C . LYS A 1 311 ? -11.697 5.852 -7.925 1.00 88.31 311 LYS A C 1
ATOM 2480 O O . LYS A 1 311 ? -12.880 5.936 -8.251 1.00 88.31 311 LYS A O 1
ATOM 2485 N N . THR A 1 312 ? -10.762 5.400 -8.756 1.00 90.75 312 THR A N 1
ATOM 2486 C CA . THR A 1 312 ? -11.029 5.002 -10.145 1.00 90.75 312 THR A CA 1
ATOM 2487 C C . THR A 1 312 ? -11.388 3.518 -10.266 1.00 90.75 312 THR A C 1
ATOM 2489 O O . THR A 1 312 ? -12.253 3.162 -11.065 1.00 90.75 312 THR A O 1
ATOM 2492 N N . TRP A 1 313 ? -10.744 2.646 -9.488 1.00 91.81 313 TRP A N 1
ATOM 2493 C CA . TRP A 1 313 ? -10.764 1.193 -9.698 1.00 91.81 313 TRP A CA 1
ATOM 2494 C C . TRP A 1 313 ? -11.155 0.358 -8.475 1.00 91.81 313 TRP A C 1
ATOM 2496 O O . TRP A 1 313 ? -11.323 -0.849 -8.624 1.00 91.81 313 TRP A O 1
ATOM 2506 N N . GLY A 1 314 ? -11.307 0.967 -7.298 1.00 92.19 314 GLY A N 1
ATOM 2507 C CA . GLY A 1 314 ? -11.570 0.272 -6.035 1.00 92.19 314 GLY A CA 1
ATOM 2508 C C . GLY A 1 314 ? -10.361 -0.517 -5.528 1.00 92.19 314 GLY A C 1
ATOM 2509 O O . GLY A 1 314 ? -9.263 -0.395 -6.067 1.00 92.19 314 GLY A O 1
ATOM 2510 N N . ASN A 1 315 ? -10.547 -1.326 -4.484 1.00 92.19 315 ASN A N 1
ATOM 2511 C CA . ASN A 1 315 ? -9.483 -2.183 -3.937 1.00 92.19 315 ASN A CA 1
ATOM 2512 C C . ASN A 1 315 ? -9.251 -3.448 -4.770 1.00 92.19 315 ASN A C 1
ATOM 2514 O O . ASN A 1 315 ? -8.147 -3.983 -4.783 1.00 92.19 315 ASN A O 1
ATOM 2518 N N . THR A 1 316 ? -10.280 -3.928 -5.468 1.00 91.31 316 THR A N 1
ATOM 2519 C CA . THR A 1 316 ? -10.229 -5.154 -6.274 1.00 91.31 316 THR A CA 1
ATOM 2520 C C . THR A 1 316 ? -10.985 -4.939 -7.587 1.00 91.31 316 THR A C 1
ATOM 2522 O O . THR A 1 316 ? -11.772 -3.995 -7.692 1.00 91.31 316 THR A O 1
ATOM 2525 N N . PRO A 1 317 ? -10.799 -5.796 -8.610 1.00 87.06 317 PRO A N 1
ATOM 2526 C CA . PRO A 1 317 ? -11.543 -5.690 -9.867 1.00 87.06 317 PRO A CA 1
ATOM 2527 C C . PRO A 1 317 ? -13.068 -5.743 -9.711 1.00 87.06 317 PRO A C 1
ATOM 2529 O O . PRO A 1 317 ? -13.783 -5.261 -10.590 1.00 87.06 317 PRO A O 1
ATOM 2532 N N . THR A 1 318 ? -13.553 -6.364 -8.633 1.00 82.19 318 THR A N 1
ATOM 2533 C CA . THR A 1 318 ? -14.972 -6.627 -8.365 1.00 82.19 318 THR A CA 1
ATOM 2534 C C . THR A 1 318 ? -15.572 -5.655 -7.351 1.00 82.19 318 THR A C 1
ATOM 2536 O O . THR A 1 318 ? -16.772 -5.385 -7.411 1.00 82.19 318 THR A O 1
ATOM 2539 N N . ALA A 1 319 ? -14.763 -5.087 -6.453 1.00 78.31 319 ALA A N 1
ATOM 2540 C CA . ALA A 1 319 ? -15.191 -4.045 -5.532 1.00 78.31 319 ALA A CA 1
ATOM 2541 C C . ALA A 1 319 ? -15.193 -2.686 -6.245 1.00 78.31 319 ALA A C 1
ATOM 2543 O O . ALA A 1 319 ? -14.146 -2.102 -6.514 1.00 78.31 319 ALA A O 1
ATOM 2544 N N . SER A 1 320 ? -16.384 -2.166 -6.554 1.00 68.12 320 SER A N 1
ATOM 2545 C CA . SER A 1 320 ? -16.533 -0.839 -7.161 1.00 68.12 320 SER A CA 1
ATOM 2546 C C . SER A 1 320 ? -15.909 0.247 -6.284 1.00 68.12 320 SER A C 1
ATOM 2548 O O . SER A 1 320 ? -16.108 0.234 -5.065 1.00 68.12 320 SER A O 1
ATOM 2550 N N . SER A 1 321 ? -15.251 1.230 -6.903 1.00 66.44 321 SER A N 1
ATOM 2551 C CA . SER A 1 321 ? -14.835 2.438 -6.196 1.00 66.44 321 SER A CA 1
ATOM 2552 C C . SER A 1 321 ? -16.040 3.184 -5.621 1.00 66.44 321 SER A C 1
ATOM 2554 O O . SER A 1 321 ? -17.160 3.110 -6.137 1.00 66.44 321 SER A O 1
ATOM 2556 N N . LYS A 1 322 ? -15.807 3.889 -4.514 1.00 69.00 322 LYS A N 1
ATOM 2557 C CA . LYS A 1 322 ? -16.844 4.620 -3.789 1.00 69.00 322 LYS A CA 1
ATOM 255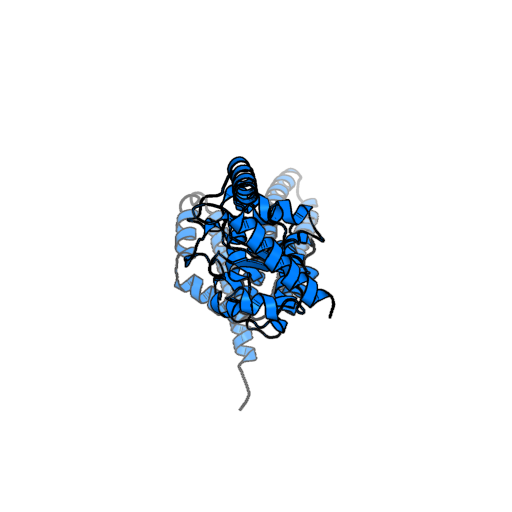8 C C . LYS A 1 322 ? -16.621 6.119 -3.863 1.00 69.00 322 LYS A C 1
ATOM 2560 O O . LYS A 1 322 ? -15.494 6.608 -3.936 1.00 69.00 322 LYS A O 1
ATOM 2565 N N . SER A 1 323 ? -17.729 6.849 -3.900 1.00 70.25 323 SER A N 1
ATOM 2566 C CA . SER A 1 323 ? -17.742 8.299 -4.061 1.00 70.25 323 SER A CA 1
ATOM 2567 C C . SER A 1 323 ? -17.428 9.022 -2.747 1.00 70.25 323 SER A C 1
ATOM 2569 O O . SER A 1 323 ? -17.688 8.513 -1.658 1.00 70.25 323 SER A O 1
ATOM 2571 N N . LEU A 1 324 ? -16.954 10.270 -2.850 1.00 69.56 324 LEU A N 1
ATOM 2572 C CA . LEU A 1 324 ? -16.740 11.158 -1.696 1.00 69.56 324 LEU A CA 1
ATOM 2573 C C . LEU A 1 324 ? -18.007 11.350 -0.843 1.00 69.56 324 LEU A C 1
ATOM 2575 O O . LEU A 1 324 ? -17.913 11.508 0.372 1.00 69.56 324 LEU A O 1
ATOM 2579 N N . VAL A 1 325 ? -19.187 11.317 -1.473 1.00 76.00 325 VAL A N 1
ATOM 2580 C CA . VAL A 1 325 ? -20.482 11.459 -0.790 1.00 76.00 325 VAL A CA 1
ATOM 2581 C C . VAL A 1 325 ? -20.706 10.308 0.189 1.00 76.00 325 VAL A C 1
ATOM 2583 O O . VAL A 1 325 ? -21.128 10.535 1.322 1.00 76.00 325 VAL A O 1
ATOM 2586 N N . GLU A 1 326 ? -20.376 9.080 -0.210 1.00 82.44 326 GLU A N 1
ATOM 2587 C CA . GLU A 1 326 ? -20.527 7.908 0.654 1.00 82.44 326 GLU A CA 1
ATOM 2588 C C . GLU A 1 326 ? -19.555 7.966 1.843 1.00 82.44 326 GLU A C 1
ATOM 2590 O O . GLU A 1 326 ? -19.941 7.634 2.960 1.00 82.44 326 GLU A O 1
ATOM 2595 N N . THR A 1 327 ? -18.340 8.491 1.659 1.00 83.69 327 THR A N 1
ATOM 2596 C CA . THR A 1 327 ? -17.375 8.685 2.757 1.00 83.69 327 THR A CA 1
ATOM 2597 C C . THR A 1 327 ? -17.887 9.678 3.809 1.00 83.69 327 THR A C 1
ATOM 2599 O O . THR A 1 327 ? -17.757 9.432 5.007 1.00 83.69 327 THR A O 1
ATOM 2602 N N . THR A 1 328 ? -18.525 10.784 3.401 1.00 89.19 328 THR A N 1
ATOM 2603 C CA . THR A 1 328 ? -19.157 11.723 4.351 1.00 89.19 328 THR A CA 1
ATOM 2604 C C . THR A 1 328 ? -20.310 11.073 5.118 1.00 89.19 328 THR A C 1
ATOM 2606 O O . THR A 1 328 ? -20.450 11.294 6.322 1.00 89.19 328 THR A O 1
ATOM 2609 N N . LEU A 1 329 ? -21.115 10.241 4.450 1.00 91.94 329 LEU A N 1
ATOM 2610 C CA . LEU A 1 329 ? -22.197 9.498 5.099 1.00 91.94 329 LEU A CA 1
ATOM 2611 C C . LEU A 1 329 ? -21.666 8.481 6.113 1.00 91.94 329 LEU A C 1
ATOM 2613 O O . LEU A 1 329 ? -22.244 8.359 7.190 1.00 91.94 329 LEU A O 1
ATOM 2617 N N . ASN A 1 330 ? -20.551 7.811 5.819 1.00 93.94 330 ASN A N 1
ATOM 2618 C CA . ASN A 1 330 ? -19.909 6.886 6.754 1.00 93.94 330 ASN A CA 1
ATOM 2619 C C . ASN A 1 330 ? -19.469 7.596 8.043 1.00 93.94 330 ASN A C 1
ATOM 2621 O O . ASN A 1 330 ? -19.743 7.115 9.141 1.00 93.94 330 ASN A O 1
ATOM 2625 N N . ILE A 1 331 ? -18.864 8.783 7.918 1.00 95.06 331 ILE A N 1
ATOM 2626 C CA . ILE A 1 331 ? -18.475 9.609 9.072 1.00 95.06 331 ILE A CA 1
ATOM 2627 C C . ILE A 1 331 ? -19.709 9.987 9.901 1.00 95.06 331 ILE A C 1
ATOM 2629 O O . ILE A 1 331 ? -19.709 9.845 11.124 1.00 95.06 331 ILE A O 1
ATOM 2633 N N . ALA A 1 332 ? -20.782 10.439 9.247 1.00 96.12 332 ALA A N 1
ATOM 2634 C CA . ALA A 1 332 ? -22.028 10.773 9.931 1.00 96.12 332 ALA A CA 1
ATOM 2635 C C . ALA A 1 332 ? -22.644 9.553 10.638 1.00 96.12 332 ALA A C 1
ATOM 2637 O O . ALA A 1 332 ? -23.123 9.677 11.764 1.00 96.12 332 ALA A O 1
ATOM 2638 N N . LYS A 1 333 ? -22.586 8.371 10.009 1.00 96.31 333 LYS A N 1
ATOM 2639 C CA . LYS A 1 333 ? -23.055 7.105 10.582 1.00 96.31 333 LYS A CA 1
ATOM 2640 C C . LYS A 1 333 ? -22.276 6.741 11.846 1.00 96.31 333 LYS A C 1
ATOM 2642 O O . LYS A 1 333 ? -22.901 6.442 12.858 1.00 96.31 333 LYS A O 1
ATOM 2647 N N . PHE A 1 334 ? -20.945 6.847 11.814 1.00 97.81 334 PHE A N 1
ATOM 2648 C CA . PHE A 1 334 ? -20.100 6.656 12.995 1.00 97.81 334 PHE A CA 1
ATOM 2649 C C . PHE A 1 334 ? -20.486 7.615 14.123 1.00 97.81 334 PHE A C 1
ATOM 2651 O O . PHE A 1 334 ? -20.811 7.179 15.224 1.00 97.81 334 PHE A O 1
ATOM 2658 N N . TYR A 1 335 ? -20.537 8.923 13.854 1.00 97.19 335 TYR A N 1
ATOM 2659 C CA . TYR A 1 335 ? -20.839 9.897 14.906 1.00 97.19 335 TYR A CA 1
ATOM 2660 C C . TYR A 1 335 ? -22.278 9.802 15.441 1.00 97.19 335 TYR A C 1
ATOM 2662 O O . TYR A 1 335 ? -22.522 10.141 16.607 1.00 97.19 335 TYR A O 1
ATOM 2670 N N . GLY A 1 336 ? -23.211 9.310 14.621 1.00 97.62 336 GLY A N 1
ATOM 2671 C CA . GLY A 1 336 ? -24.589 9.001 15.002 1.00 97.62 336 GLY A CA 1
ATOM 2672 C C . GLY A 1 336 ? -24.757 7.690 15.780 1.00 97.62 336 GLY A C 1
ATOM 2673 O O . GLY A 1 336 ? -25.799 7.499 16.406 1.00 97.62 336 GLY A O 1
ATOM 2674 N N . ASN A 1 337 ? -23.752 6.809 15.790 1.00 98.12 337 ASN A N 1
ATOM 2675 C CA . ASN A 1 337 ? -23.777 5.536 16.504 1.00 98.12 337 ASN A CA 1
ATOM 2676 C C . ASN A 1 337 ? -22.989 5.642 17.825 1.00 98.12 337 ASN A C 1
ATOM 2678 O O . ASN A 1 337 ? -21.760 5.673 17.854 1.00 98.12 337 ASN A O 1
ATOM 2682 N N . ASN A 1 338 ? -23.706 5.710 18.950 1.00 98.25 338 ASN A N 1
ATOM 2683 C CA . ASN A 1 338 ? -23.087 5.840 20.274 1.00 98.25 338 ASN A CA 1
ATOM 2684 C C . ASN A 1 338 ? -22.257 4.619 20.686 1.00 98.25 338 ASN A C 1
ATOM 2686 O O . ASN A 1 338 ? -21.259 4.788 21.379 1.00 98.25 338 ASN A O 1
ATOM 2690 N N . GLU A 1 339 ? -22.642 3.420 20.253 1.00 98.25 339 GLU A N 1
ATOM 2691 C CA . GLU A 1 339 ? -21.921 2.189 20.575 1.00 98.25 339 GLU A CA 1
ATOM 2692 C C . GLU A 1 339 ? -20.589 2.116 19.821 1.00 98.25 339 GLU A C 1
ATOM 2694 O O . GLU A 1 339 ? -19.554 1.846 20.425 1.00 98.25 339 GLU A O 1
ATOM 2699 N N . ALA A 1 340 ? -20.594 2.431 18.520 1.00 98.06 340 ALA A N 1
ATOM 2700 C CA . ALA A 1 340 ? -19.374 2.459 17.712 1.00 98.06 340 ALA A CA 1
ATOM 2701 C C . ALA A 1 340 ? -18.346 3.465 18.260 1.00 98.06 340 ALA A C 1
ATOM 2703 O O . ALA A 1 340 ? -17.162 3.143 18.357 1.00 98.06 340 ALA A O 1
ATOM 2704 N N . LYS A 1 341 ? -18.801 4.653 18.688 1.00 98.31 341 LYS A N 1
ATOM 2705 C CA . LYS A 1 341 ? -17.941 5.646 19.354 1.00 98.31 341 LYS A CA 1
ATOM 2706 C C . LYS A 1 341 ? -17.367 5.128 20.664 1.00 98.31 341 LYS A C 1
ATOM 2708 O O . LYS A 1 341 ? -16.157 5.165 20.826 1.00 98.31 341 LYS A O 1
ATOM 2713 N N . ALA A 1 342 ? -18.214 4.614 21.559 1.00 98.31 342 ALA A N 1
ATOM 2714 C CA . ALA A 1 342 ? -17.763 4.105 22.852 1.00 98.31 342 ALA A CA 1
ATOM 2715 C C . ALA A 1 342 ? -16.689 3.020 22.680 1.00 98.31 342 ALA A C 1
ATOM 2717 O O . ALA A 1 342 ? -15.652 3.066 23.331 1.00 98.31 342 ALA A O 1
ATOM 2718 N N . ARG A 1 343 ? -16.885 2.107 21.723 1.00 97.69 343 ARG A N 1
ATOM 2719 C CA . ARG A 1 343 ? -15.901 1.071 21.398 1.00 97.69 343 ARG A CA 1
ATOM 2720 C C . ARG A 1 343 ? -14.591 1.639 20.846 1.00 97.69 343 ARG A C 1
ATOM 2722 O O . ARG A 1 343 ? -13.518 1.141 21.180 1.00 97.69 343 ARG A O 1
ATOM 2729 N N . TYR A 1 344 ? -14.665 2.645 19.976 1.00 98.31 344 TYR A N 1
ATOM 2730 C CA . TYR A 1 344 ? -13.469 3.312 19.463 1.00 98.31 344 TYR A CA 1
ATOM 2731 C C . TYR A 1 344 ? -12.708 4.032 20.587 1.00 98.31 344 TYR A C 1
ATOM 2733 O O . TYR A 1 344 ? -11.486 3.922 20.656 1.00 98.31 344 TYR A O 1
ATOM 2741 N N . ASP A 1 345 ? -13.418 4.718 21.484 1.00 98.12 345 ASP A N 1
ATOM 2742 C CA . ASP A 1 345 ? -12.831 5.425 22.626 1.00 98.12 345 ASP A CA 1
ATOM 2743 C C . ASP A 1 345 ? -12.140 4.437 23.585 1.00 98.12 345 ASP A C 1
ATOM 2745 O O . ASP A 1 345 ? -10.995 4.651 23.981 1.00 98.12 345 ASP A O 1
ATOM 2749 N N . GLU A 1 346 ? -12.774 3.297 23.884 1.00 97.44 346 GLU A N 1
ATOM 2750 C CA . GLU A 1 346 ? -12.162 2.205 24.655 1.00 97.44 346 GLU A CA 1
ATOM 2751 C C . GLU A 1 346 ? -10.872 1.691 23.998 1.00 97.44 346 GLU A C 1
ATOM 2753 O O . GLU A 1 346 ? -9.841 1.546 24.661 1.00 97.44 346 GLU A O 1
ATOM 2758 N N . LEU A 1 347 ? -10.898 1.456 22.683 1.00 97.69 347 LEU A N 1
ATOM 2759 C CA . LEU A 1 347 ? -9.716 1.037 21.931 1.00 97.69 347 LEU A CA 1
ATOM 2760 C C . LEU A 1 347 ? -8.608 2.098 21.981 1.00 97.69 347 LEU A C 1
ATOM 2762 O O . LEU A 1 347 ? -7.433 1.760 22.127 1.00 97.69 347 LEU A O 1
ATOM 2766 N N . GLN A 1 348 ? -8.968 3.377 21.879 1.00 97.06 348 GLN A N 1
ATOM 2767 C CA . GLN A 1 348 ? -8.022 4.484 21.937 1.00 97.06 348 GLN A CA 1
ATOM 2768 C C . GLN A 1 348 ? -7.316 4.553 23.296 1.00 97.06 348 GLN A C 1
ATOM 2770 O O . GLN A 1 348 ? -6.097 4.733 23.331 1.00 97.06 348 GLN A O 1
ATOM 2775 N N . GLU A 1 349 ? -8.037 4.345 24.398 1.00 96.38 349 GLU A N 1
ATOM 2776 C CA . GLU A 1 349 ? -7.451 4.263 25.741 1.00 96.38 349 GLU A CA 1
ATOM 2777 C C . GLU A 1 349 ? -6.476 3.083 25.868 1.00 96.38 349 GLU A C 1
ATOM 2779 O O . GLU A 1 349 ? -5.367 3.232 26.396 1.00 96.38 349 GLU A O 1
ATOM 2784 N N . VAL A 1 350 ? -6.834 1.916 25.317 1.00 95.19 350 VAL A N 1
ATOM 2785 C CA . VAL A 1 350 ? -5.937 0.752 25.282 1.00 95.19 350 VAL A CA 1
ATOM 2786 C C . VAL A 1 350 ? -4.659 1.084 24.513 1.00 95.19 350 VAL A C 1
ATOM 2788 O O . VAL A 1 350 ? -3.566 0.883 25.049 1.00 95.19 350 VAL A O 1
ATOM 2791 N N . VAL A 1 351 ? -4.765 1.640 23.304 1.00 94.44 351 VAL A N 1
ATOM 2792 C CA . VAL A 1 351 ? -3.605 2.019 22.479 1.00 94.44 351 VAL A CA 1
ATOM 2793 C C . VAL A 1 351 ? -2.732 3.055 23.194 1.00 94.44 351 VAL A C 1
ATOM 2795 O O . VAL A 1 351 ? -1.513 2.894 23.275 1.00 94.44 351 VAL A O 1
ATOM 2798 N N . PHE A 1 352 ? -3.343 4.080 23.788 1.00 92.06 352 PHE A N 1
ATOM 2799 C CA . PHE A 1 352 ? -2.630 5.128 24.517 1.00 92.06 352 PHE A CA 1
ATOM 2800 C C . PHE A 1 352 ? -1.877 4.590 25.741 1.00 92.06 352 PHE A C 1
ATOM 2802 O O . PHE A 1 352 ? -0.756 5.016 26.027 1.00 92.06 352 PHE A O 1
ATOM 2809 N N . SER A 1 353 ? -2.456 3.619 26.452 1.00 90.06 353 SER A N 1
ATOM 2810 C CA . SER A 1 353 ? -1.804 2.982 27.601 1.00 90.06 353 SER A CA 1
ATOM 2811 C C . SER A 1 353 ? -0.560 2.167 27.218 1.00 90.06 353 SER A C 1
ATOM 2813 O O . SER A 1 353 ? 0.381 2.089 28.010 1.00 90.06 353 SER A O 1
ATOM 2815 N N . HIS A 1 354 ? -0.526 1.601 26.006 1.00 86.12 354 HIS A N 1
ATOM 2816 C CA . HIS A 1 354 ? 0.627 0.860 25.488 1.00 86.12 354 HIS A CA 1
ATOM 2817 C C . HIS A 1 354 ? 1.757 1.794 25.053 1.00 86.12 354 HIS A C 1
ATOM 2819 O O . HIS A 1 354 ? 2.915 1.484 25.296 1.00 86.12 354 HIS A O 1
ATOM 2825 N N . GLN A 1 355 ? 1.435 2.957 24.482 1.00 78.94 355 GLN A N 1
ATOM 2826 C CA . GLN A 1 355 ? 2.433 3.927 24.006 1.00 78.94 355 GLN A CA 1
ATOM 2827 C C . GLN A 1 355 ? 3.161 4.689 25.128 1.00 78.94 355 GLN A C 1
ATOM 2829 O O . GLN A 1 355 ? 4.166 5.346 24.872 1.00 78.94 355 GLN A O 1
ATOM 2834 N N . LYS A 1 356 ? 2.650 4.645 26.365 1.00 73.69 356 LYS A N 1
ATOM 2835 C CA . LYS A 1 356 ? 3.280 5.278 27.540 1.00 73.69 356 LYS A CA 1
ATOM 2836 C C . LYS A 1 356 ? 4.324 4.411 28.246 1.00 73.69 356 LYS A C 1
ATOM 2838 O O . LYS A 1 356 ? 5.020 4.932 29.118 1.00 73.69 356 LYS A O 1
ATOM 2843 N N . LYS A 1 357 ? 4.359 3.113 27.955 1.00 58.41 357 LYS A N 1
ATOM 2844 C CA . LYS A 1 357 ? 5.329 2.166 28.515 1.00 58.41 357 LYS A CA 1
ATOM 2845 C C . LYS A 1 357 ? 6.568 2.136 27.639 1.00 58.41 357 LYS A C 1
ATOM 2847 O O . LYS A 1 357 ? 7.660 1.991 28.229 1.00 58.41 357 LYS A O 1
#

pLDDT: mean 79.47, std 17.57, range [37.59, 98.75]

Secondary structure (DSSP, 8-state):
----HHHHHHHHHHHHHHHHHHHHHHHHHHHHSTT-HHHHHHHHHHHHT-HHHHHHHHHHHHTS-STTHHHHHHHHHHHHHHHHHHHHHHHHHHTTS-HHHHHHHHHHHHHHHHHHHHHHHHHHHHHHHHHHHHHHHH--TTSTTHHHHHHHHHHHSSSHHHHHHHHHHHHHHHHHH-HHHHHT--HHHHHHHHHHHHHHHHHH-SPPPHHHHHTHHHH----SBHHHHHHTGGGTEEEPPTTTTGGG--STTGGG-EEEEETTS--EEEE-TTSBB--HHHHTTT-----SS-TTT-HHHIIIIIIHHHHHH-SSSSS----HHHHHHHHHHHHH-HHHHHHHHHHHHHHHHHHT-